Protein AF-A0AAV0YIQ0-F1 (afdb_monomer_lite)

Structure (mmCIF, N/CA/C/O backbone):
data_AF-A0AAV0YIQ0-F1
#
_entry.id   AF-A0AAV0YIQ0-F1
#
loop_
_atom_site.group_PDB
_atom_site.id
_atom_site.type_symbol
_atom_site.label_atom_id
_atom_site.label_alt_id
_atom_site.label_comp_id
_atom_site.label_asym_id
_atom_site.label_entity_id
_atom_site.label_seq_id
_atom_site.pdbx_PDB_ins_code
_atom_site.Cartn_x
_atom_site.Cartn_y
_atom_site.Cartn_z
_atom_site.occupancy
_atom_site.B_iso_or_equiv
_atom_site.auth_seq_id
_atom_site.auth_comp_id
_atom_site.auth_asym_id
_atom_site.auth_atom_id
_atom_site.pdbx_PDB_model_num
ATOM 1 N N . MET A 1 1 ? -9.617 35.904 -18.235 1.00 33.16 1 MET A N 1
ATOM 2 C CA . MET A 1 1 ? -9.593 34.489 -18.653 1.00 33.16 1 MET A CA 1
ATOM 3 C C . MET A 1 1 ? -8.812 33.747 -17.592 1.00 33.16 1 MET A C 1
ATOM 5 O O . MET A 1 1 ? -7.669 34.110 -17.371 1.00 33.16 1 MET A O 1
ATOM 9 N N . LEU A 1 2 ? -9.453 32.856 -16.838 1.00 33.19 2 LEU A N 1
ATOM 10 C CA . LEU A 1 2 ? -8.739 31.980 -15.909 1.00 33.19 2 LEU A CA 1
ATOM 11 C C . LEU A 1 2 ? -8.362 30.743 -16.719 1.00 33.19 2 LEU A C 1
ATOM 13 O O . LEU A 1 2 ? -9.255 30.113 -17.277 1.00 33.19 2 LEU A O 1
ATOM 17 N N . GLU A 1 3 ? -7.067 30.481 -16.850 1.00 36.31 3 GLU A N 1
ATOM 18 C CA . GLU A 1 3 ? -6.550 29.300 -17.538 1.00 36.31 3 GLU A CA 1
ATOM 19 C C . GLU A 1 3 ? -6.980 28.039 -16.774 1.00 36.31 3 GLU A C 1
ATOM 21 O O . GLU A 1 3 ? -6.905 27.988 -15.541 1.00 36.31 3 GLU A O 1
ATOM 26 N N . ASP A 1 4 ? -7.488 27.044 -17.502 1.00 37.50 4 ASP A N 1
ATOM 27 C CA . ASP A 1 4 ? -7.754 25.719 -16.954 1.00 37.50 4 ASP A CA 1
ATOM 28 C C . ASP A 1 4 ? -6.415 25.085 -16.546 1.00 37.50 4 ASP A C 1
ATOM 30 O O . ASP A 1 4 ? -5.484 25.006 -17.346 1.00 37.50 4 ASP A O 1
ATOM 34 N N . ILE A 1 5 ? -6.302 24.640 -15.292 1.00 41.44 5 ILE A N 1
ATOM 35 C CA . ILE A 1 5 ? -5.107 23.936 -14.812 1.00 41.44 5 ILE A CA 1
ATOM 36 C C . ILE A 1 5 ? -5.263 22.458 -15.182 1.00 41.44 5 ILE A C 1
ATOM 38 O O . ILE A 1 5 ? -6.163 21.772 -14.683 1.00 41.44 5 ILE A O 1
ATOM 42 N N . GLU A 1 6 ? -4.381 21.972 -16.053 1.00 47.97 6 GLU A N 1
ATOM 43 C CA . GLU A 1 6 ? -4.267 20.557 -16.408 1.00 47.97 6 GLU A CA 1
ATOM 44 C C . GLU A 1 6 ? -3.179 19.890 -15.556 1.00 47.97 6 GLU A C 1
ATOM 46 O O . GLU A 1 6 ? -2.047 20.366 -15.493 1.00 47.97 6 GLU A O 1
ATOM 51 N N . ILE A 1 7 ? -3.511 18.776 -14.897 1.00 55.00 7 ILE A N 1
ATOM 52 C CA . ILE A 1 7 ? -2.555 17.989 -14.104 1.00 55.00 7 ILE A CA 1
ATOM 53 C C . ILE A 1 7 ? -2.543 16.558 -14.640 1.00 55.00 7 ILE A C 1
ATOM 55 O O . ILE A 1 7 ? -3.597 15.940 -14.785 1.00 55.00 7 ILE A O 1
ATOM 59 N N . LEU A 1 8 ? -1.349 16.032 -14.935 1.00 52.88 8 LEU A N 1
ATOM 60 C CA . LEU A 1 8 ? -1.150 14.620 -15.270 1.00 52.88 8 LEU A CA 1
ATOM 61 C C . LEU A 1 8 ? -0.789 13.843 -13.998 1.00 52.88 8 LEU A C 1
ATOM 63 O O . LEU A 1 8 ? 0.255 14.092 -13.398 1.00 52.88 8 LEU A O 1
ATOM 67 N N . GLU A 1 9 ? -1.648 12.912 -13.597 1.00 69.81 9 GLU A N 1
ATOM 68 C CA . GLU A 1 9 ? -1.563 12.151 -12.349 1.00 69.81 9 GLU A CA 1
ATOM 69 C C . GLU A 1 9 ? -1.122 10.709 -12.616 1.00 69.81 9 GLU A C 1
ATOM 71 O O . GLU A 1 9 ? -1.542 10.100 -13.598 1.00 69.81 9 GLU A O 1
ATOM 76 N N . VAL A 1 10 ? -0.297 10.138 -11.734 1.00 63.12 10 VAL A N 1
ATOM 77 C CA . VAL A 1 10 ? 0.153 8.739 -11.825 1.00 63.12 10 VAL A CA 1
ATOM 78 C C . VAL A 1 10 ? -0.811 7.818 -11.071 1.00 63.12 10 VAL A C 1
ATOM 80 O O . VAL A 1 10 ? -1.064 8.000 -9.880 1.00 63.12 10 VAL A O 1
ATOM 83 N N . SER A 1 11 ? -1.311 6.790 -11.756 1.00 71.38 11 SER A N 1
ATOM 84 C CA . SER A 1 11 ? -2.075 5.690 -11.163 1.00 71.38 11 SER A CA 1
ATOM 85 C C . SER A 1 11 ? -1.117 4.595 -10.700 1.00 71.38 11 SER A C 1
ATOM 87 O O . SER A 1 11 ? -0.319 4.088 -11.489 1.00 71.38 11 SER A O 1
ATOM 89 N N . ALA A 1 12 ? -1.190 4.223 -9.422 1.00 66.44 12 ALA A N 1
ATOM 90 C CA . ALA A 1 12 ? -0.384 3.154 -8.843 1.00 66.44 12 ALA A CA 1
ATOM 91 C C . ALA A 1 12 ? -1.263 2.043 -8.267 1.00 66.44 12 ALA A C 1
ATOM 93 O O . ALA A 1 12 ? -2.308 2.298 -7.661 1.00 66.44 12 ALA A O 1
ATOM 94 N N . GLU A 1 13 ? -0.814 0.804 -8.429 1.00 60.88 13 GLU A N 1
ATOM 95 C CA . GLU A 1 13 ? -1.497 -0.357 -7.888 1.00 60.88 13 GLU A CA 1
ATOM 96 C C . GLU A 1 13 ? -1.142 -0.538 -6.415 1.00 60.88 13 GLU A C 1
ATOM 98 O O . GLU A 1 13 ? 0.009 -0.760 -6.037 1.00 60.88 13 GLU A O 1
ATOM 103 N N . ILE A 1 14 ? -2.152 -0.388 -5.558 1.00 57.41 14 ILE A N 1
ATOM 104 C CA . ILE A 1 14 ? -2.005 -0.502 -4.112 1.00 57.41 14 ILE A CA 1
ATOM 105 C C . ILE A 1 14 ? -3.122 -1.396 -3.594 1.00 57.41 14 ILE A C 1
ATOM 107 O O . ILE A 1 14 ? -4.302 -1.031 -3.623 1.00 57.41 14 ILE A O 1
ATOM 111 N N . ALA A 1 15 ? -2.738 -2.534 -3.022 1.00 47.03 15 ALA A N 1
ATOM 112 C CA . ALA A 1 15 ? -3.621 -3.391 -2.245 1.00 47.03 15 ALA A CA 1
ATOM 113 C C . ALA A 1 15 ? -3.994 -2.711 -0.913 1.00 47.03 15 ALA A C 1
ATOM 115 O O . ALA A 1 15 ? -3.529 -3.092 0.164 1.00 47.03 15 ALA A O 1
ATOM 116 N N . THR A 1 16 ? -4.832 -1.674 -0.944 1.00 41.91 16 THR A N 1
ATOM 117 C CA . THR A 1 16 ? -5.446 -1.168 0.287 1.00 41.91 16 THR A CA 1
ATOM 118 C C . THR A 1 16 ? -6.598 -2.094 0.656 1.00 41.91 16 THR A C 1
ATOM 120 O O . THR A 1 16 ? -7.750 -1.878 0.285 1.00 41.91 16 THR A O 1
ATOM 123 N N . LEU A 1 17 ? -6.301 -3.160 1.409 1.00 37.75 17 LEU A N 1
ATOM 124 C CA . LEU A 1 17 ? -7.343 -3.899 2.119 1.00 37.75 17 LEU A CA 1
ATOM 125 C C . LEU A 1 17 ? -8.060 -2.896 3.018 1.00 37.75 17 LEU A C 1
ATOM 127 O O . LEU A 1 17 ? -7.553 -2.505 4.074 1.00 37.75 17 LEU A O 1
ATOM 131 N N . LEU A 1 18 ? -9.229 -2.440 2.564 1.00 36.03 18 LEU A N 1
ATOM 132 C CA . LEU A 1 18 ? -10.137 -1.602 3.320 1.00 36.03 18 LEU A CA 1
ATOM 133 C C . LEU A 1 18 ? -10.182 -2.138 4.749 1.00 36.03 18 LEU A C 1
ATOM 135 O O . LEU A 1 18 ? -10.708 -3.215 4.999 1.00 36.03 18 LEU A O 1
ATOM 139 N N . THR A 1 19 ? -9.646 -1.351 5.682 1.00 54.97 19 THR A N 1
ATOM 140 C CA . THR A 1 19 ? -9.777 -1.510 7.137 1.00 54.97 19 THR A CA 1
ATOM 141 C C . THR A 1 19 ? -8.848 -2.483 7.877 1.00 54.97 19 THR A C 1
ATOM 143 O O . THR A 1 19 ? -8.916 -2.499 9.100 1.00 54.97 19 THR A O 1
ATOM 146 N N . GLY A 1 20 ? -7.911 -3.183 7.225 1.00 54.56 20 GLY A N 1
ATOM 147 C CA . GLY A 1 20 ? -7.002 -4.120 7.922 1.00 54.56 20 GLY A CA 1
ATOM 148 C C . GLY A 1 20 ? -6.021 -3.485 8.928 1.00 54.56 20 GLY A C 1
ATOM 149 O O . GLY A 1 20 ? -5.504 -4.177 9.798 1.00 54.56 20 GLY A O 1
ATOM 150 N N . PHE A 1 21 ? -5.784 -2.172 8.826 1.00 61.53 21 PHE A N 1
ATOM 151 C CA . PHE A 1 21 ? -4.842 -1.413 9.674 1.00 61.53 21 PHE A CA 1
ATOM 152 C C . PHE A 1 21 ? -5.513 -0.271 10.438 1.00 61.53 21 PHE A C 1
ATOM 154 O O . PHE A 1 21 ? -4.849 0.638 10.943 1.00 61.53 21 PHE A O 1
ATOM 161 N N . ALA A 1 22 ? -6.848 -0.251 10.467 1.00 64.12 22 ALA A N 1
ATOM 162 C CA . ALA A 1 22 ? -7.583 0.822 11.123 1.00 64.12 22 ALA A CA 1
ATOM 163 C C . ALA A 1 22 ? -7.324 0.844 12.640 1.00 64.12 22 ALA A C 1
ATOM 165 O O . ALA A 1 22 ? -7.333 1.925 13.221 1.00 64.12 22 ALA A O 1
ATOM 166 N N . ASP A 1 23 ? -7.033 -0.315 13.241 1.00 66.88 23 ASP A N 1
ATOM 167 C CA . ASP A 1 23 ? -6.651 -0.507 14.647 1.00 66.88 23 ASP A CA 1
ATOM 168 C C . ASP A 1 23 ? -5.145 -0.477 14.920 1.00 66.88 23 ASP A C 1
ATOM 170 O O . ASP A 1 23 ? -4.714 -0.734 16.046 1.00 66.88 23 ASP A O 1
ATOM 174 N N . TRP A 1 24 ? -4.332 -0.159 13.915 1.00 67.88 24 TRP A N 1
ATOM 175 C CA . TRP A 1 24 ? -2.903 0.050 14.102 1.00 67.88 24 TRP A CA 1
ATOM 176 C C . TRP A 1 24 ? -2.632 1.537 14.302 1.00 67.88 24 TRP A C 1
ATOM 178 O O . TRP A 1 24 ? -3.091 2.383 13.520 1.00 67.88 24 TRP A O 1
ATOM 188 N N . THR A 1 25 ? -1.857 1.881 15.327 1.00 72.44 25 THR A N 1
ATOM 189 C CA . THR A 1 25 ? -1.246 3.208 15.413 1.00 72.44 25 THR A CA 1
ATOM 190 C C . THR A 1 25 ? -0.305 3.409 14.229 1.00 72.44 25 THR A C 1
ATOM 192 O O . THR A 1 25 ? 0.138 2.455 13.585 1.00 72.44 25 THR A O 1
ATOM 195 N N . PHE A 1 26 ? 0.011 4.662 13.902 1.00 70.19 26 PHE A N 1
ATOM 196 C CA . PHE A 1 26 ? 0.949 4.924 12.810 1.00 70.19 26 PHE A CA 1
ATOM 197 C C . PHE A 1 26 ? 2.341 4.340 13.100 1.00 70.19 26 PHE A C 1
ATOM 199 O O . PHE A 1 26 ? 3.034 3.905 12.190 1.00 70.19 26 PHE A O 1
ATOM 206 N N . GLU A 1 27 ? 2.741 4.271 14.367 1.00 70.56 27 GLU A N 1
ATOM 207 C CA . GLU A 1 27 ? 3.992 3.637 14.769 1.00 70.56 27 GLU A CA 1
ATOM 208 C C . GLU A 1 27 ? 3.961 2.113 14.605 1.00 70.56 27 GLU A C 1
ATOM 210 O O . GLU A 1 27 ? 4.903 1.550 14.059 1.00 70.56 27 GLU A O 1
ATOM 215 N N . GLU A 1 28 ? 2.867 1.450 14.994 1.00 68.31 28 GLU A N 1
ATOM 216 C CA . GLU A 1 28 ? 2.676 0.014 14.746 1.00 68.31 28 GLU A CA 1
ATOM 217 C C . GLU A 1 28 ? 2.672 -0.296 13.248 1.00 68.31 28 GLU A C 1
ATOM 219 O O . GLU A 1 28 ? 3.288 -1.275 12.825 1.00 68.31 28 GLU A O 1
ATOM 224 N N . PHE A 1 29 ? 2.022 0.564 12.458 1.00 69.38 29 PHE A N 1
ATOM 225 C CA . PHE A 1 29 ? 2.025 0.495 11.003 1.00 69.38 29 PHE A CA 1
ATOM 226 C C . PHE A 1 29 ? 3.432 0.616 10.436 1.00 69.38 29 PHE A C 1
ATOM 228 O O . PHE A 1 29 ? 3.836 -0.257 9.676 1.00 69.38 29 PHE A O 1
ATOM 235 N N . ARG A 1 30 ? 4.209 1.619 10.865 1.00 67.69 30 ARG A N 1
ATOM 236 C CA . ARG A 1 30 ? 5.611 1.743 10.458 1.00 67.69 30 ARG A CA 1
ATOM 237 C C . ARG A 1 30 ? 6.418 0.512 10.863 1.00 67.69 30 ARG A C 1
ATOM 239 O O . ARG A 1 30 ? 6.983 -0.118 9.992 1.00 67.69 30 ARG A O 1
ATOM 246 N N . ARG A 1 31 ? 6.393 0.095 12.130 1.00 65.94 31 ARG A N 1
ATOM 247 C CA . ARG A 1 31 ? 7.203 -1.031 12.632 1.00 65.94 31 ARG A CA 1
ATOM 248 C C . ARG A 1 31 ? 6.977 -2.345 11.875 1.00 65.94 31 ARG A C 1
ATOM 250 O O . ARG A 1 31 ? 7.916 -3.102 11.686 1.00 65.94 31 ARG A O 1
ATOM 257 N N . HIS A 1 32 ? 5.740 -2.634 11.475 1.00 63.81 32 HIS A N 1
ATOM 258 C CA . HIS A 1 32 ? 5.391 -3.915 10.850 1.00 63.81 32 HIS A CA 1
ATOM 259 C C . HIS A 1 32 ? 5.332 -3.869 9.317 1.00 63.81 32 HIS A C 1
ATOM 261 O O . HIS A 1 32 ? 5.092 -4.904 8.698 1.00 63.81 32 HIS A O 1
ATOM 267 N N . ARG A 1 33 ? 5.464 -2.689 8.694 1.00 63.59 33 ARG A N 1
ATOM 268 C CA . ARG A 1 33 ? 5.363 -2.525 7.228 1.00 63.59 33 ARG A CA 1
ATOM 269 C C . ARG A 1 33 ? 6.522 -1.769 6.601 1.00 63.59 33 ARG A C 1
ATOM 271 O O . ARG A 1 33 ? 6.730 -1.906 5.401 1.00 63.59 33 ARG A O 1
ATOM 278 N N . HIS A 1 34 ? 7.251 -0.991 7.386 1.00 60.88 34 HIS A N 1
ATOM 279 C CA . HIS A 1 34 ? 8.350 -0.149 6.951 1.00 60.88 34 HIS A CA 1
ATOM 280 C C . HIS A 1 34 ? 9.596 -0.586 7.731 1.00 60.88 34 HIS A C 1
ATOM 282 O O . HIS A 1 34 ? 9.625 -0.511 8.959 1.00 60.88 34 HIS A O 1
ATOM 288 N N . GLY A 1 35 ? 10.595 -1.115 7.025 1.00 49.66 35 GLY A N 1
ATOM 289 C CA . GLY A 1 35 ? 11.867 -1.517 7.632 1.00 49.66 35 GLY A CA 1
ATOM 290 C C . GLY A 1 35 ? 12.616 -0.338 8.268 1.00 49.66 35 GLY A C 1
ATOM 291 O O . GLY A 1 35 ? 12.204 0.819 8.158 1.00 49.66 35 GLY A O 1
ATOM 292 N N . ALA A 1 36 ? 13.723 -0.629 8.954 1.00 45.69 36 ALA A N 1
ATOM 293 C CA . ALA A 1 36 ? 14.627 0.403 9.458 1.00 45.69 36 ALA A CA 1
ATOM 294 C C . ALA A 1 36 ? 15.344 1.116 8.296 1.00 45.69 36 ALA A C 1
ATOM 296 O O . ALA A 1 36 ? 15.762 0.471 7.337 1.00 45.69 36 ALA A O 1
ATOM 297 N N . ALA A 1 37 ? 15.511 2.437 8.399 1.00 44.25 37 ALA A N 1
ATOM 298 C CA . ALA A 1 37 ? 16.233 3.224 7.403 1.00 44.25 37 ALA A CA 1
ATOM 299 C C . ALA A 1 37 ? 17.729 2.865 7.403 1.00 44.25 37 ALA A C 1
ATOM 301 O O . ALA A 1 37 ? 18.376 2.901 8.449 1.00 44.25 37 ALA A O 1
ATOM 302 N N . GLN A 1 38 ? 18.280 2.559 6.228 1.00 42.59 38 GLN A N 1
ATOM 303 C CA . GLN A 1 38 ? 19.719 2.432 5.991 1.00 42.59 38 GLN A CA 1
ATOM 304 C C . GLN A 1 38 ? 20.090 3.113 4.666 1.00 42.59 38 GLN A C 1
ATOM 306 O O . GLN A 1 38 ? 19.298 3.115 3.721 1.00 42.59 38 GLN A O 1
ATOM 311 N N . ASN A 1 39 ? 21.290 3.700 4.613 1.00 42.41 39 ASN A N 1
ATOM 312 C CA . ASN A 1 39 ? 21.804 4.464 3.473 1.00 42.41 39 ASN A CA 1
ATOM 313 C C . ASN A 1 39 ? 22.246 3.524 2.345 1.00 42.41 39 ASN A C 1
ATOM 315 O O . ASN A 1 39 ? 23.375 3.039 2.350 1.00 42.41 39 ASN A O 1
ATOM 319 N N . CYS A 1 40 ? 21.372 3.288 1.368 1.00 41.41 40 CYS A N 1
ATOM 320 C CA . CYS A 1 40 ? 21.746 2.629 0.118 1.00 41.41 40 CYS A CA 1
ATOM 321 C C . CYS A 1 40 ? 21.915 3.675 -0.985 1.00 41.41 40 CYS A C 1
ATOM 323 O O . CYS A 1 40 ? 21.113 4.597 -1.120 1.00 41.41 40 CYS A O 1
ATOM 325 N N . PHE A 1 41 ? 23.014 3.558 -1.726 1.00 37.69 41 PHE A N 1
ATOM 326 C CA . PHE A 1 41 ? 23.473 4.563 -2.676 1.00 37.69 41 PHE A CA 1
ATOM 327 C C . PHE A 1 41 ? 22.582 4.605 -3.927 1.00 37.69 41 PHE A C 1
ATOM 329 O O . PHE A 1 41 ? 22.213 3.583 -4.498 1.00 37.69 41 PHE A O 1
ATOM 336 N N . THR A 1 42 ? 22.262 5.820 -4.353 1.00 44.31 42 THR A N 1
ATOM 337 C CA . THR A 1 42 ? 21.504 6.177 -5.556 1.00 44.31 42 THR A CA 1
ATOM 338 C C . THR A 1 42 ? 22.205 5.778 -6.852 1.00 44.31 42 THR A C 1
ATOM 340 O O . THR A 1 42 ? 23.402 6.029 -7.007 1.00 44.31 42 THR A O 1
ATOM 343 N N . THR A 1 43 ? 21.448 5.340 -7.862 1.00 47.84 43 THR A N 1
ATOM 344 C CA . THR A 1 43 ? 21.869 5.511 -9.259 1.00 47.84 43 THR A CA 1
ATOM 345 C C . THR A 1 43 ? 21.663 6.984 -9.627 1.00 47.84 43 THR A C 1
ATOM 347 O O . THR A 1 43 ? 20.569 7.394 -9.990 1.00 47.84 43 THR A O 1
ATOM 350 N N . LEU A 1 44 ? 22.702 7.812 -9.489 1.00 50.50 44 LEU A N 1
ATOM 351 C CA . LEU A 1 44 ? 22.633 9.264 -9.753 1.00 50.50 44 LEU A CA 1
ATOM 352 C C . LEU A 1 44 ? 22.423 9.617 -11.241 1.00 50.50 44 LEU A C 1
ATOM 354 O O . LEU A 1 44 ? 22.280 10.788 -11.582 1.00 50.50 44 LEU A O 1
ATOM 358 N N . LYS A 1 45 ? 22.431 8.620 -12.134 1.00 51.72 45 LYS A N 1
ATOM 359 C CA . LYS A 1 45 ? 22.310 8.793 -13.582 1.00 51.72 45 LYS A CA 1
ATOM 360 C C . LYS A 1 45 ? 21.419 7.702 -14.179 1.00 51.72 45 LYS A C 1
ATOM 362 O O . LYS A 1 45 ? 21.847 6.555 -14.298 1.00 51.72 45 LYS A O 1
ATOM 367 N N . GLY A 1 46 ? 20.191 8.066 -14.544 1.00 57.00 46 GLY A N 1
ATOM 368 C CA . GLY A 1 46 ? 19.298 7.225 -15.342 1.00 57.00 46 GLY A CA 1
ATOM 369 C C . GLY A 1 46 ? 19.746 7.149 -16.806 1.00 57.00 46 GLY A C 1
ATOM 370 O O . GLY A 1 46 ? 20.511 7.989 -17.281 1.00 57.00 46 GLY A O 1
ATOM 371 N N . ASN A 1 47 ? 19.289 6.125 -17.525 1.00 64.81 47 ASN A N 1
ATOM 372 C CA . ASN A 1 47 ? 19.541 5.939 -18.960 1.00 64.81 47 ASN A CA 1
ATOM 373 C C . ASN A 1 47 ? 18.259 6.000 -19.812 1.00 64.81 47 ASN A C 1
ATOM 375 O O . ASN A 1 47 ? 18.325 5.752 -21.018 1.00 64.81 47 ASN A O 1
ATOM 379 N N . HIS A 1 48 ? 17.112 6.313 -19.198 1.00 68.69 48 HIS A N 1
ATOM 380 C CA . HIS A 1 48 ? 15.849 6.508 -19.905 1.00 68.69 48 HIS A CA 1
ATOM 381 C C . HIS A 1 48 ? 15.952 7.735 -20.812 1.00 68.69 48 HIS A C 1
ATOM 383 O O . HIS A 1 48 ? 16.451 8.779 -20.401 1.00 68.69 48 HIS A O 1
ATOM 389 N N . LYS A 1 49 ? 15.506 7.601 -22.061 1.00 68.31 49 LYS A N 1
ATOM 390 C CA . LYS A 1 49 ? 15.496 8.694 -23.034 1.00 68.31 49 LYS A CA 1
ATOM 391 C C . LYS A 1 49 ? 14.049 9.073 -23.304 1.00 68.31 49 LYS A C 1
ATOM 393 O O . LYS A 1 49 ? 13.269 8.229 -23.745 1.00 68.31 49 LYS A O 1
ATOM 398 N N . ILE A 1 50 ? 13.708 10.330 -23.043 1.00 69.31 50 ILE A N 1
ATOM 399 C CA . ILE A 1 50 ? 12.441 10.910 -23.487 1.00 69.31 50 ILE A CA 1
ATOM 400 C C . ILE A 1 50 ? 12.472 10.943 -25.020 1.00 69.31 50 ILE A C 1
ATOM 402 O O . ILE A 1 50 ? 13.428 11.448 -25.610 1.00 69.31 50 ILE A O 1
ATOM 406 N N . ILE A 1 51 ? 11.455 10.371 -25.658 1.00 72.69 51 ILE A N 1
ATOM 407 C CA . ILE A 1 51 ? 11.160 10.621 -27.068 1.00 72.69 51 ILE A CA 1
ATOM 408 C C . ILE A 1 51 ? 10.235 11.835 -27.137 1.00 72.69 51 ILE A C 1
ATOM 410 O O . ILE A 1 51 ? 9.367 12.004 -26.282 1.00 72.69 51 ILE A O 1
ATOM 414 N N . ASP A 1 52 ? 10.437 12.694 -28.133 1.00 60.53 52 ASP A N 1
ATOM 415 C CA . ASP A 1 52 ? 9.618 13.891 -28.338 1.00 60.53 52 ASP A CA 1
ATOM 416 C C . ASP A 1 52 ? 8.249 13.480 -28.909 1.00 60.53 52 ASP A C 1
ATOM 418 O O . ASP A 1 52 ? 8.001 13.495 -30.114 1.00 60.53 52 ASP A O 1
ATOM 422 N N . ALA A 1 53 ? 7.402 12.950 -28.029 1.00 69.50 53 ALA A N 1
ATOM 423 C CA . ALA A 1 53 ? 6.079 12.440 -28.334 1.00 69.50 53 ALA A CA 1
ATOM 424 C C . ALA A 1 53 ? 5.084 12.964 -27.298 1.00 69.50 53 ALA A C 1
ATOM 426 O O . ALA A 1 53 ? 5.318 12.892 -26.089 1.00 69.50 53 ALA A O 1
ATOM 427 N N . ASN A 1 54 ? 3.940 13.458 -27.777 1.00 78.44 54 ASN A N 1
ATOM 428 C CA . ASN A 1 54 ? 2.870 13.923 -26.903 1.00 78.44 54 ASN A CA 1
ATOM 429 C C . ASN A 1 54 ? 2.376 12.777 -26.013 1.00 78.44 54 ASN A C 1
ATOM 431 O O . ASN A 1 54 ? 1.912 11.751 -26.513 1.00 78.44 54 ASN A O 1
ATOM 435 N N . LEU A 1 55 ? 2.450 12.973 -24.693 1.00 75.69 55 LEU A N 1
ATOM 436 C CA . LEU A 1 55 ? 1.903 12.028 -23.721 1.00 75.69 55 LEU A CA 1
ATOM 437 C C . LEU A 1 55 ? 0.391 11.851 -23.954 1.00 75.69 55 LEU A C 1
ATOM 439 O O . LEU A 1 55 ? -0.310 12.857 -24.116 1.00 75.69 55 LEU A O 1
ATOM 443 N N . PRO A 1 56 ? -0.122 10.607 -23.947 1.00 80.94 56 PRO A N 1
ATOM 444 C CA . PRO A 1 56 ? -1.553 10.354 -24.061 1.00 80.94 56 PRO A CA 1
ATOM 445 C C . PRO A 1 56 ? -2.316 10.911 -22.848 1.00 80.94 56 PRO A C 1
ATOM 447 O O . PRO A 1 56 ? -1.785 10.954 -21.737 1.00 80.94 56 PRO A O 1
ATOM 450 N N . ASP A 1 57 ? -3.584 11.289 -23.054 1.00 79.19 57 ASP A N 1
ATOM 451 C CA . ASP A 1 57 ? -4.465 11.792 -21.984 1.00 79.19 57 ASP A CA 1
ATOM 452 C C . ASP A 1 57 ? -4.739 10.737 -20.900 1.00 79.19 57 ASP A C 1
ATOM 454 O O . ASP A 1 57 ? -4.898 11.067 -19.726 1.00 79.19 57 ASP A O 1
ATOM 458 N N . GLU A 1 58 ? -4.772 9.458 -21.277 1.00 81.81 58 GLU A N 1
ATOM 459 C CA . GLU A 1 58 ? -4.920 8.336 -20.356 1.00 81.81 58 GLU A CA 1
ATOM 460 C C . GLU A 1 58 ? -4.041 7.167 -20.812 1.00 81.81 58 GLU A C 1
ATOM 462 O O . GLU A 1 58 ? -4.025 6.794 -21.987 1.00 81.81 58 GLU A O 1
ATOM 467 N N . LYS A 1 59 ? -3.341 6.551 -19.861 1.00 84.62 59 LYS A N 1
ATOM 468 C CA . LYS A 1 59 ? -2.674 5.260 -20.025 1.00 84.62 59 LYS A CA 1
ATOM 469 C C . LYS A 1 59 ? -3.073 4.360 -18.866 1.00 84.62 59 LYS A C 1
ATOM 471 O O . LYS A 1 59 ? -2.943 4.759 -17.714 1.00 84.62 59 LYS A O 1
ATOM 476 N N . GLU A 1 60 ? -3.517 3.142 -19.161 1.00 85.38 60 GLU A N 1
ATOM 477 C CA . GLU A 1 60 ? -3.933 2.163 -18.154 1.00 85.38 60 GLU A CA 1
ATOM 478 C C . GLU A 1 60 ? -3.521 0.753 -18.591 1.00 85.38 60 GLU A C 1
ATOM 480 O O . GLU A 1 60 ? -4.188 0.120 -19.411 1.00 85.38 60 GLU A O 1
ATOM 485 N N . TRP A 1 61 ? -2.417 0.248 -18.037 1.00 85.12 61 TRP A N 1
ATOM 486 C CA . TRP A 1 61 ? -1.839 -1.035 -18.446 1.00 85.12 61 TRP A CA 1
ATOM 487 C C . TRP A 1 61 ? -2.703 -2.249 -18.068 1.00 85.12 61 TRP A C 1
ATOM 489 O O . TRP A 1 61 ? -2.578 -3.300 -18.699 1.00 85.12 61 TRP A O 1
ATOM 499 N N . ARG A 1 62 ? -3.639 -2.124 -17.112 1.00 86.06 62 ARG A N 1
ATOM 500 C CA . ARG A 1 62 ? -4.596 -3.206 -16.806 1.00 86.06 62 ARG A CA 1
ATOM 501 C C . ARG A 1 62 ? -5.544 -3.481 -17.969 1.00 86.06 62 ARG A C 1
ATOM 503 O O . ARG A 1 62 ? -5.871 -4.636 -18.220 1.00 86.06 62 ARG A O 1
ATOM 510 N N . LYS A 1 63 ? -5.952 -2.441 -18.711 1.00 87.88 63 LYS A N 1
ATOM 511 C CA . LYS A 1 63 ? -6.806 -2.591 -19.907 1.00 87.88 63 LYS A CA 1
ATOM 512 C C . LYS A 1 63 ? -6.097 -3.369 -21.020 1.00 87.88 63 LYS A C 1
ATOM 514 O O . LYS A 1 63 ? -6.760 -3.960 -21.862 1.00 87.88 63 LYS A O 1
ATOM 519 N N . GLU A 1 64 ? -4.767 -3.399 -20.996 1.00 87.94 64 GLU A N 1
ATOM 520 C CA . GLU A 1 64 ? -3.937 -4.136 -21.952 1.00 87.94 64 GLU A CA 1
ATOM 521 C C . GLU A 1 64 ? -3.608 -5.565 -21.490 1.00 87.94 64 GLU A C 1
ATOM 523 O O . GLU A 1 64 ? -2.948 -6.307 -22.215 1.00 87.94 64 GLU A O 1
ATOM 528 N N . GLY A 1 65 ? -4.066 -5.969 -20.299 1.00 87.88 65 GLY A N 1
ATOM 529 C CA . GLY A 1 65 ? -3.938 -7.338 -19.797 1.00 87.88 65 GLY A CA 1
ATOM 530 C C . GLY A 1 65 ? -2.523 -7.754 -19.384 1.00 87.88 65 GLY A C 1
ATOM 531 O O . GLY A 1 65 ? -2.289 -8.946 -19.187 1.00 87.88 65 GLY A O 1
ATOM 532 N N . ILE A 1 66 ? -1.592 -6.799 -19.255 1.00 89.50 66 ILE A N 1
ATOM 533 C CA . ILE A 1 66 ? -0.188 -7.073 -18.903 1.00 89.50 66 ILE A CA 1
ATOM 534 C C . ILE A 1 66 ? 0.121 -6.912 -17.409 1.00 89.50 66 ILE A C 1
ATOM 536 O O . ILE A 1 66 ? 1.228 -7.216 -16.988 1.00 89.50 66 ILE A O 1
ATOM 540 N N . VAL A 1 67 ? -0.826 -6.422 -16.609 1.00 88.44 67 VAL A N 1
ATOM 541 C CA . VAL A 1 67 ? -0.661 -6.245 -15.158 1.00 88.44 67 VAL A CA 1
ATOM 542 C C . VAL A 1 67 ? -1.242 -7.465 -14.442 1.00 88.44 67 VAL A C 1
ATOM 544 O O . VAL A 1 67 ? -2.357 -7.888 -14.755 1.00 88.44 67 VAL A O 1
ATOM 547 N N . SER A 1 68 ? -0.478 -8.051 -13.518 1.00 85.50 68 SER A N 1
ATOM 548 C CA . SER A 1 68 ? -0.888 -9.216 -12.729 1.00 85.50 68 SER A CA 1
ATOM 549 C C . SER A 1 68 ? -1.932 -8.860 -11.661 1.00 85.50 68 SER A C 1
ATOM 551 O O . SER A 1 68 ? -2.246 -7.695 -11.429 1.00 85.50 68 SER A O 1
ATOM 553 N N . GLU A 1 69 ? -2.528 -9.870 -11.023 1.00 86.12 69 GLU A N 1
ATOM 554 C CA . GLU A 1 69 ? -3.501 -9.634 -9.953 1.00 86.12 69 GLU A CA 1
ATOM 555 C C . GLU A 1 69 ? -2.866 -8.979 -8.717 1.00 86.12 69 GLU A C 1
ATOM 557 O O . GLU A 1 69 ? -1.710 -9.221 -8.367 1.00 86.12 69 GLU A O 1
ATOM 562 N N . VAL A 1 70 ? -3.676 -8.209 -7.986 1.00 83.19 70 VAL A N 1
ATOM 563 C CA . VAL A 1 70 ? -3.271 -7.574 -6.729 1.00 83.19 70 VAL A CA 1
ATOM 564 C C . VAL A 1 70 ? -2.901 -8.629 -5.680 1.00 83.19 70 VAL A C 1
ATOM 566 O O . VAL A 1 70 ? -3.760 -9.355 -5.178 1.00 83.19 70 VAL A O 1
ATOM 569 N N . LYS A 1 71 ? -1.630 -8.652 -5.268 1.00 81.81 71 LYS A N 1
ATOM 570 C CA . LYS A 1 71 ? -1.121 -9.543 -4.211 1.00 81.81 71 LYS A CA 1
ATOM 571 C C . LYS A 1 71 ? -1.076 -8.862 -2.828 1.00 81.81 71 LYS A C 1
ATOM 573 O O . LYS A 1 71 ? -1.300 -7.658 -2.688 1.00 81.81 71 LYS A O 1
ATOM 578 N N . TYR A 1 72 ? -0.772 -9.632 -1.773 1.00 76.62 72 TYR A N 1
ATOM 579 C CA . TYR A 1 72 ? -0.721 -9.143 -0.386 1.00 76.62 72 TYR A CA 1
ATOM 580 C C . TYR A 1 72 ? 0.601 -9.470 0.328 1.00 76.62 72 TYR A C 1
ATOM 582 O O . TYR A 1 72 ? 0.877 -10.621 0.649 1.00 76.62 72 TYR A O 1
ATOM 590 N N . GLN A 1 73 ? 1.369 -8.433 0.687 1.00 63.38 73 GLN A N 1
ATOM 591 C CA . GLN A 1 73 ? 2.697 -8.557 1.321 1.00 63.38 73 GLN A CA 1
ATOM 592 C C . GLN A 1 73 ? 2.713 -9.074 2.776 1.00 63.38 73 GLN A C 1
ATOM 594 O O . GLN A 1 73 ? 3.778 -9.213 3.375 1.00 63.38 73 GLN A O 1
ATOM 599 N N . GLY A 1 74 ? 1.556 -9.306 3.404 1.00 73.25 74 GLY A N 1
ATOM 600 C CA . GLY A 1 74 ? 1.516 -9.773 4.795 1.00 73.25 74 GLY A CA 1
ATOM 601 C C . GLY A 1 74 ? 2.165 -8.800 5.792 1.00 73.25 74 GLY A C 1
ATOM 602 O O . GLY A 1 74 ? 2.146 -7.589 5.600 1.00 73.25 74 GLY A O 1
ATOM 603 N N . ARG A 1 75 ? 2.715 -9.309 6.901 1.00 65.88 75 ARG A N 1
ATOM 604 C CA . ARG A 1 75 ? 3.361 -8.505 7.970 1.00 65.88 75 ARG A CA 1
ATOM 605 C C . ARG A 1 75 ? 4.867 -8.294 7.725 1.00 65.88 75 ARG A C 1
ATOM 607 O O . ARG A 1 75 ? 5.629 -8.184 8.677 1.00 65.88 75 ARG A O 1
ATOM 614 N N . CYS A 1 76 ? 5.272 -8.284 6.460 1.00 68.38 76 CYS A N 1
ATOM 615 C CA . CYS A 1 76 ? 6.651 -8.178 6.002 1.00 68.38 76 CYS A CA 1
ATOM 616 C C . CYS A 1 76 ? 6.802 -6.875 5.202 1.00 68.38 76 CYS A C 1
ATOM 618 O O . CYS A 1 76 ? 5.940 -6.547 4.383 1.00 68.38 76 CYS A O 1
ATOM 620 N N . GLY A 1 77 ? 7.872 -6.109 5.426 1.00 70.31 77 GLY A N 1
ATOM 621 C CA . GLY A 1 77 ? 8.213 -4.918 4.638 1.00 70.31 77 GLY A CA 1
ATOM 622 C C . GLY A 1 77 ? 8.843 -5.277 3.290 1.00 70.31 77 GLY A C 1
ATOM 623 O O . GLY A 1 77 ? 9.886 -4.750 2.931 1.00 70.31 77 GLY A O 1
ATOM 624 N N . SER A 1 78 ? 8.229 -6.193 2.546 1.00 77.88 78 SER A N 1
ATOM 625 C CA . SER A 1 78 ? 8.707 -6.678 1.249 1.00 77.88 78 SER A CA 1
ATOM 626 C C . SER A 1 78 ? 8.026 -5.989 0.068 1.00 77.88 78 SER A C 1
ATOM 628 O O . SER A 1 78 ? 8.069 -6.496 -1.039 1.00 77.88 78 SER A O 1
ATOM 630 N N . CYS A 1 79 ? 7.389 -4.824 0.234 1.00 77.31 79 CYS A N 1
ATOM 631 C CA . CYS A 1 79 ? 6.700 -4.153 -0.884 1.00 77.31 79 CYS A CA 1
ATOM 632 C C . CYS A 1 79 ? 7.605 -3.907 -2.109 1.00 77.31 79 CYS A C 1
ATOM 634 O O . CYS A 1 79 ? 7.124 -3.912 -3.240 1.00 77.31 79 CYS A O 1
ATOM 636 N N . TRP A 1 80 ? 8.918 -3.780 -1.893 1.00 76.75 80 TRP A N 1
ATOM 637 C CA . TRP A 1 80 ? 9.916 -3.715 -2.957 1.00 76.75 80 TRP A CA 1
ATOM 638 C C . TRP A 1 80 ? 9.924 -4.973 -3.845 1.00 76.75 80 TRP A C 1
ATOM 640 O O . TRP A 1 80 ? 10.033 -4.842 -5.064 1.00 76.75 80 TRP A O 1
ATOM 650 N N . THR A 1 81 ? 9.732 -6.175 -3.284 1.00 79.94 81 THR A N 1
ATOM 651 C CA . THR A 1 81 ? 9.684 -7.425 -4.059 1.00 79.94 81 THR A CA 1
ATOM 652 C C . THR A 1 81 ? 8.451 -7.478 -4.944 1.00 79.94 81 THR A C 1
ATOM 654 O O . THR A 1 81 ? 8.582 -7.823 -6.107 1.00 79.94 81 THR A O 1
ATOM 657 N N . PHE A 1 82 ? 7.288 -7.059 -4.433 1.00 84.75 82 PHE A N 1
ATOM 658 C CA . PHE A 1 82 ? 6.036 -6.982 -5.198 1.00 84.75 82 PHE A CA 1
ATOM 659 C C . PHE A 1 82 ? 6.116 -5.970 -6.344 1.00 84.75 82 PHE A C 1
ATOM 661 O O . PHE A 1 82 ? 5.628 -6.226 -7.440 1.00 84.75 82 PHE A O 1
ATOM 668 N N . SER A 1 83 ? 6.752 -4.819 -6.110 1.00 79.00 83 SER A N 1
ATOM 669 C CA . SER A 1 83 ? 6.988 -3.845 -7.179 1.00 79.00 83 SER A CA 1
ATOM 670 C C . SER A 1 83 ? 7.954 -4.399 -8.237 1.00 79.00 83 SER A C 1
ATOM 672 O O . SER A 1 83 ? 7.733 -4.213 -9.431 1.00 79.00 83 SER A O 1
ATOM 674 N N . THR A 1 84 ? 8.986 -5.135 -7.807 1.00 80.12 84 THR A N 1
ATOM 675 C CA . THR A 1 84 ? 9.985 -5.753 -8.696 1.00 80.12 84 THR A CA 1
ATOM 676 C C . THR A 1 84 ? 9.368 -6.851 -9.562 1.00 80.12 84 THR A C 1
ATOM 678 O O . THR A 1 84 ? 9.533 -6.842 -10.783 1.00 80.12 84 THR A O 1
ATOM 681 N N . THR A 1 85 ? 8.638 -7.787 -8.949 1.00 86.50 85 THR A N 1
ATOM 682 C CA . THR A 1 85 ? 7.958 -8.873 -9.662 1.00 86.50 85 THR A CA 1
ATOM 683 C C . THR A 1 85 ? 6.884 -8.320 -10.584 1.00 86.50 85 THR A C 1
ATOM 685 O O . THR A 1 85 ? 6.900 -8.678 -11.752 1.00 86.50 85 THR A O 1
ATOM 688 N N . GLY A 1 86 ? 6.040 -7.383 -10.140 1.00 86.06 86 GLY A N 1
ATOM 689 C CA . GLY A 1 86 ? 4.984 -6.810 -10.981 1.00 86.06 86 GLY A CA 1
ATOM 690 C C . GLY A 1 86 ? 5.517 -6.091 -12.228 1.00 86.06 86 GLY A C 1
ATOM 691 O O . GLY A 1 86 ? 4.970 -6.249 -13.323 1.00 86.06 86 GLY A O 1
ATOM 692 N N . ALA A 1 87 ? 6.634 -5.361 -12.109 1.00 77.25 87 ALA A N 1
ATOM 693 C CA . ALA A 1 87 ? 7.298 -4.741 -13.258 1.00 77.25 87 ALA A CA 1
ATOM 694 C C . ALA A 1 87 ? 7.850 -5.788 -14.247 1.00 77.25 87 ALA A C 1
ATOM 696 O O . ALA A 1 87 ? 7.698 -5.638 -15.463 1.00 77.25 87 ALA A O 1
ATOM 697 N N . LEU A 1 88 ? 8.473 -6.858 -13.739 1.00 83.31 88 LEU A N 1
ATOM 698 C CA . LEU A 1 88 ? 9.049 -7.917 -14.571 1.00 83.31 88 LEU A CA 1
ATOM 699 C C . LEU A 1 88 ? 7.978 -8.820 -15.203 1.00 83.31 88 LEU A C 1
ATOM 701 O O . LEU A 1 88 ? 8.094 -9.161 -16.377 1.00 83.31 88 LEU A O 1
ATOM 705 N N . GLU A 1 89 ? 6.920 -9.152 -14.465 1.00 88.75 89 GLU A N 1
ATOM 706 C CA . GLU A 1 89 ? 5.723 -9.840 -14.962 1.00 88.75 89 GLU A CA 1
ATOM 707 C C . GLU A 1 89 ? 5.102 -9.043 -16.115 1.00 88.75 89 GLU A C 1
ATOM 709 O O . GLU A 1 89 ? 4.846 -9.609 -17.178 1.00 88.75 89 GLU A O 1
ATOM 714 N N . SER A 1 90 ? 4.970 -7.720 -15.958 1.00 85.81 90 SER A N 1
ATOM 715 C CA . SER A 1 90 ? 4.438 -6.840 -17.006 1.00 85.81 90 SER A CA 1
ATOM 716 C C . SER A 1 90 ? 5.328 -6.798 -18.248 1.00 85.81 90 SER A C 1
ATOM 718 O O . SER A 1 90 ? 4.833 -6.875 -19.373 1.00 85.81 90 SER A O 1
ATOM 720 N N . ALA A 1 91 ? 6.650 -6.717 -18.069 1.00 80.56 91 ALA A N 1
ATOM 721 C CA . ALA A 1 91 ? 7.599 -6.761 -19.181 1.00 80.56 91 ALA A CA 1
ATOM 722 C C . ALA A 1 91 ? 7.566 -8.116 -19.911 1.00 80.56 91 ALA A C 1
ATOM 724 O O . ALA A 1 91 ? 7.621 -8.161 -21.141 1.00 80.56 91 ALA A O 1
ATOM 725 N N . TYR A 1 92 ? 7.437 -9.216 -19.166 1.00 88.00 92 TYR A N 1
ATOM 726 C CA . TYR A 1 92 ? 7.321 -10.559 -19.726 1.00 88.00 92 TYR A CA 1
ATOM 727 C C . TYR A 1 92 ? 6.009 -10.726 -20.507 1.00 88.00 92 TYR A C 1
ATOM 729 O O . TYR A 1 92 ? 6.028 -11.195 -21.645 1.00 88.00 92 TYR A O 1
ATOM 737 N N . ALA A 1 93 ? 4.883 -10.271 -19.953 1.00 91.19 93 ALA A N 1
ATOM 738 C CA . ALA A 1 93 ? 3.590 -10.273 -20.631 1.00 91.19 93 ALA A CA 1
ATOM 739 C C . ALA A 1 93 ? 3.608 -9.422 -21.909 1.00 91.19 93 ALA A C 1
ATOM 741 O O . ALA A 1 93 ? 3.084 -9.841 -22.942 1.00 91.19 93 ALA A O 1
ATOM 742 N N . GLN A 1 94 ? 4.267 -8.261 -21.879 1.00 87.94 94 GLN A N 1
ATOM 743 C CA . GLN A 1 94 ? 4.421 -7.395 -23.047 1.00 87.94 94 GLN A CA 1
ATOM 744 C C . GLN A 1 94 ? 5.252 -8.061 -24.158 1.00 87.94 94 GLN A C 1
ATOM 746 O O . GLN A 1 94 ? 4.854 -8.012 -25.322 1.00 87.94 94 GLN A O 1
ATOM 751 N N . ALA A 1 95 ? 6.374 -8.702 -23.810 1.00 87.56 95 ALA A N 1
ATOM 752 C CA . ALA A 1 95 ? 7.291 -9.316 -24.775 1.00 87.56 95 ALA A CA 1
ATOM 753 C C . ALA A 1 95 ? 6.786 -10.657 -25.331 1.00 87.56 95 ALA A C 1
ATOM 755 O O . ALA A 1 95 ? 6.901 -10.918 -26.526 1.00 87.56 95 ALA A O 1
ATOM 756 N N . PHE A 1 96 ? 6.222 -11.504 -24.470 1.00 91.94 96 PHE A N 1
ATOM 757 C CA . PHE A 1 96 ? 5.892 -12.894 -24.799 1.00 91.94 96 PHE A CA 1
ATOM 758 C C . PHE A 1 96 ? 4.391 -13.167 -24.879 1.00 91.94 96 PHE A C 1
ATOM 760 O O . PHE A 1 96 ? 3.998 -14.297 -25.160 1.00 91.94 96 PHE A O 1
ATOM 767 N N . ARG A 1 97 ? 3.544 -12.159 -24.620 1.00 91.62 97 ARG A N 1
ATOM 768 C CA . ARG A 1 97 ? 2.073 -12.285 -24.605 1.00 91.62 97 ARG A CA 1
ATOM 769 C C . ARG A 1 97 ? 1.577 -13.389 -23.670 1.00 91.62 97 ARG A C 1
ATOM 771 O O . ARG A 1 97 ? 0.562 -14.030 -23.926 1.00 91.62 97 ARG A O 1
ATOM 778 N N . LYS A 1 98 ? 2.308 -13.610 -22.577 1.00 91.69 98 LYS A N 1
ATOM 779 C CA . LYS A 1 98 ? 2.023 -14.645 -21.588 1.00 91.69 98 LYS A CA 1
ATOM 780 C C . LYS A 1 98 ? 2.133 -14.069 -20.188 1.00 91.69 98 LYS A C 1
ATOM 782 O O . LYS A 1 98 ? 3.168 -13.519 -19.830 1.00 91.69 98 LYS A O 1
ATOM 787 N N . ASN A 1 99 ? 1.097 -14.280 -19.387 1.00 90.62 99 ASN A N 1
ATOM 788 C CA . ASN A 1 99 ? 1.117 -13.896 -17.984 1.00 90.62 99 ASN A CA 1
ATOM 789 C C . ASN A 1 99 ? 1.806 -14.982 -17.160 1.00 90.62 99 ASN A C 1
ATOM 791 O O . ASN A 1 99 ? 1.547 -16.178 -17.320 1.00 90.62 99 ASN A O 1
ATOM 795 N N . ILE A 1 100 ? 2.704 -14.544 -16.289 1.00 91.25 100 ILE A N 1
ATOM 796 C CA . ILE A 1 100 ? 3.399 -15.379 -15.315 1.00 91.25 100 ILE A CA 1
ATOM 797 C C . ILE A 1 100 ? 3.223 -14.751 -13.936 1.00 91.25 100 ILE A C 1
ATOM 799 O O . ILE A 1 100 ? 3.025 -13.544 -13.829 1.00 91.25 100 ILE A O 1
ATOM 803 N N . SER A 1 101 ? 3.306 -15.572 -12.893 1.00 91.94 101 SER A N 1
ATOM 804 C CA . SER A 1 101 ? 3.440 -15.094 -11.520 1.00 91.94 101 SER A CA 1
ATOM 805 C C . SER A 1 101 ? 4.838 -15.443 -11.037 1.00 91.94 101 SER A C 1
ATOM 807 O O . SER A 1 101 ? 5.197 -16.618 -10.965 1.00 91.94 101 SER A O 1
ATOM 809 N N . LEU A 1 102 ? 5.626 -14.425 -10.720 1.00 90.69 102 LEU A N 1
ATOM 810 C CA . LEU A 1 102 ? 6.954 -14.558 -10.143 1.00 90.69 102 LEU A CA 1
ATOM 811 C C . LEU A 1 102 ? 6.865 -14.655 -8.616 1.00 90.69 102 LEU A C 1
ATOM 813 O O . LEU A 1 102 ? 5.881 -14.237 -8.005 1.00 90.69 102 LEU A O 1
ATOM 817 N N . SER A 1 103 ? 7.898 -15.241 -8.007 1.00 92.12 103 SER A N 1
ATOM 818 C CA . SER A 1 103 ? 7.970 -15.460 -6.562 1.00 92.12 103 SER A CA 1
ATOM 819 C C . SER A 1 103 ? 8.613 -14.267 -5.864 1.00 92.12 103 SER A C 1
ATOM 821 O O . SER A 1 103 ? 9.830 -14.087 -5.914 1.00 92.12 103 SER A O 1
ATOM 823 N N . GLU A 1 104 ? 7.814 -13.475 -5.147 1.00 89.81 104 GLU A N 1
ATOM 824 C CA . GLU A 1 104 ? 8.346 -12.449 -4.245 1.00 89.81 104 GLU A CA 1
ATOM 825 C C . GLU A 1 104 ? 9.247 -13.055 -3.165 1.00 89.81 104 GLU A C 1
ATOM 827 O O . GLU A 1 104 ? 10.242 -12.446 -2.777 1.00 89.81 104 GLU A O 1
ATOM 832 N N . GLN A 1 105 ? 8.924 -14.269 -2.713 1.00 85.44 105 GLN A N 1
ATOM 833 C CA . GLN A 1 105 ? 9.660 -14.967 -1.663 1.00 85.44 105 GLN A CA 1
ATOM 834 C C . GLN A 1 105 ? 11.099 -15.285 -2.091 1.00 85.44 105 GLN A C 1
ATOM 836 O O . GLN A 1 105 ? 12.020 -15.143 -1.297 1.00 85.44 105 GLN A O 1
ATOM 841 N N . GLN A 1 106 ? 11.323 -15.598 -3.371 1.00 87.31 106 GLN A N 1
ATOM 842 C CA . GLN A 1 106 ? 12.675 -15.790 -3.897 1.00 87.31 106 GLN A CA 1
ATOM 843 C C . GLN A 1 106 ? 13.522 -14.514 -3.771 1.00 87.31 106 GLN A C 1
ATOM 845 O O . GLN A 1 106 ? 14.704 -14.586 -3.445 1.00 87.31 106 GLN A O 1
ATOM 850 N N . LEU A 1 107 ? 12.936 -13.334 -3.996 1.00 82.25 107 LEU A N 1
ATOM 851 C CA . LEU A 1 107 ? 13.646 -12.068 -3.789 1.00 82.25 107 LEU A CA 1
ATOM 852 C C . LEU A 1 107 ? 13.895 -11.802 -2.302 1.00 82.25 107 LEU A C 1
ATOM 854 O O . LEU A 1 107 ? 14.973 -11.325 -1.949 1.00 82.25 107 LEU A O 1
ATOM 858 N N . VAL A 1 108 ? 12.932 -12.139 -1.437 1.00 78.88 108 VAL A N 1
ATOM 859 C CA . VAL A 1 108 ? 13.101 -12.032 0.019 1.00 78.88 108 VAL A CA 1
ATOM 860 C C . VAL A 1 108 ? 14.281 -12.877 0.503 1.00 78.88 108 VAL A C 1
ATOM 862 O O . VAL A 1 108 ? 15.091 -12.380 1.284 1.00 78.88 108 VAL A O 1
ATOM 865 N N . ASP A 1 109 ? 14.395 -14.109 0.011 1.00 82.31 109 ASP A N 1
ATOM 866 C CA . ASP A 1 109 ? 15.341 -15.100 0.528 1.00 82.31 109 ASP A CA 1
ATOM 867 C C . ASP A 1 109 ? 16.723 -15.022 -0.135 1.00 82.31 109 ASP A C 1
ATOM 869 O O . ASP A 1 109 ? 17.732 -15.325 0.501 1.00 82.31 109 ASP A O 1
ATOM 873 N N . CYS A 1 110 ? 16.800 -14.621 -1.410 1.00 84.94 110 CYS A N 1
ATOM 874 C CA . CYS A 1 110 ? 18.017 -14.794 -2.212 1.00 84.94 110 CYS A CA 1
ATOM 875 C C . CYS A 1 110 ? 18.701 -13.486 -2.630 1.00 84.94 110 CYS A C 1
ATOM 877 O O . CYS A 1 110 ? 19.864 -13.509 -3.032 1.00 84.94 110 CYS A O 1
ATOM 879 N N . ALA A 1 111 ? 18.030 -12.334 -2.550 1.00 81.94 111 ALA A N 1
ATOM 880 C CA . ALA A 1 111 ? 18.578 -11.084 -3.089 1.00 81.94 111 ALA A CA 1
ATOM 881 C C . ALA A 1 111 ? 19.554 -10.357 -2.138 1.00 81.94 111 ALA A C 1
ATOM 883 O O . ALA A 1 111 ? 19.948 -9.220 -2.414 1.00 81.94 111 ALA A O 1
ATOM 884 N N . GLY A 1 112 ? 19.965 -11.009 -1.042 1.00 72.81 112 GLY A N 1
ATOM 885 C CA . GLY A 1 112 ? 20.870 -10.463 -0.023 1.00 72.81 112 GLY A CA 1
ATOM 886 C C . GLY A 1 112 ? 22.207 -9.970 -0.569 1.00 72.81 112 GLY A C 1
ATOM 887 O O . GLY A 1 112 ? 22.686 -8.909 -0.176 1.00 72.81 112 GLY A O 1
ATOM 888 N N . ALA A 1 113 ? 22.766 -10.680 -1.551 1.00 78.88 113 ALA A N 1
ATOM 889 C CA . ALA A 1 113 ? 24.024 -10.309 -2.201 1.00 78.88 113 ALA A CA 1
ATOM 890 C C . ALA A 1 113 ? 23.961 -8.961 -2.947 1.00 78.88 113 ALA A C 1
ATOM 892 O O . ALA A 1 113 ? 24.990 -8.334 -3.176 1.00 78.88 113 ALA A O 1
ATOM 893 N N . PHE A 1 114 ? 22.757 -8.495 -3.289 1.00 71.62 114 PHE A N 1
ATOM 894 C CA . PHE A 1 114 ? 22.511 -7.207 -3.944 1.00 71.62 114 PHE A CA 1
ATOM 895 C C . PHE A 1 114 ? 22.079 -6.134 -2.943 1.00 71.62 114 PHE A C 1
ATOM 897 O O . PHE A 1 114 ? 21.397 -5.179 -3.309 1.00 71.62 114 PHE A O 1
ATOM 904 N N . ASN A 1 115 ? 22.468 -6.310 -1.677 1.00 66.75 115 ASN A N 1
ATOM 905 C CA . ASN A 1 115 ? 22.155 -5.407 -0.580 1.00 66.75 115 ASN A CA 1
ATOM 906 C C . ASN A 1 115 ? 20.643 -5.269 -0.339 1.00 66.75 115 ASN A C 1
ATOM 908 O O . ASN A 1 115 ? 20.185 -4.194 0.017 1.00 66.75 115 ASN A O 1
ATOM 912 N N . ASN A 1 116 ? 19.865 -6.340 -0.547 1.00 67.06 116 ASN A N 1
ATOM 913 C CA . ASN A 1 116 ? 18.456 -6.403 -0.148 1.00 67.06 116 ASN A CA 1
ATOM 914 C C . ASN A 1 116 ? 18.318 -7.149 1.180 1.00 67.06 116 ASN A C 1
ATOM 916 O O . ASN A 1 116 ? 19.019 -8.122 1.425 1.00 67.06 116 ASN A O 1
ATOM 920 N N . PHE A 1 117 ? 17.373 -6.751 2.028 1.00 68.50 117 PHE A N 1
ATOM 921 C CA . PHE A 1 117 ? 17.242 -7.319 3.379 1.00 68.50 117 PHE A CA 1
ATOM 922 C C . PHE A 1 117 ? 15.859 -7.929 3.617 1.00 68.50 117 PHE A C 1
ATOM 924 O O . PHE A 1 117 ? 15.266 -7.777 4.687 1.00 68.50 117 PHE A O 1
ATOM 931 N N . GLY A 1 118 ? 15.321 -8.599 2.596 1.00 74.44 118 GLY A N 1
ATOM 932 C CA . GLY A 1 118 ? 14.067 -9.340 2.682 1.00 74.44 118 GLY A CA 1
ATOM 933 C C . GLY A 1 118 ? 12.884 -8.480 3.134 1.00 74.44 118 GLY A C 1
ATOM 934 O O . GLY A 1 118 ? 12.391 -7.640 2.384 1.00 74.44 118 GLY A O 1
ATOM 935 N N . CYS A 1 119 ? 12.426 -8.679 4.373 1.00 70.12 119 CYS A N 1
ATOM 936 C CA . CYS A 1 119 ? 11.312 -7.934 4.970 1.00 70.12 119 CYS A CA 1
ATOM 937 C C . CYS A 1 119 ? 11.640 -6.500 5.414 1.00 70.12 119 CYS A C 1
ATOM 939 O O . CYS A 1 119 ? 10.762 -5.828 5.964 1.00 70.12 119 CYS A O 1
ATOM 941 N N . CYS A 1 120 ? 12.865 -6.025 5.211 1.00 59.31 120 CYS A N 1
ATOM 942 C CA . CYS A 1 120 ? 13.245 -4.646 5.482 1.00 59.31 120 CYS A CA 1
ATOM 943 C C . CYS A 1 120 ? 13.195 -3.817 4.190 1.00 59.31 120 CYS A C 1
ATOM 945 O O . CYS A 1 120 ? 13.950 -4.074 3.255 1.00 59.31 120 CYS A O 1
ATOM 947 N N . VAL A 1 121 ? 12.329 -2.796 4.155 1.00 48.41 121 VAL A N 1
ATOM 948 C CA . VAL A 1 121 ? 12.340 -1.773 3.095 1.00 48.41 121 VAL A CA 1
ATOM 949 C C . VAL A 1 121 ? 13.561 -0.881 3.303 1.00 48.41 121 VAL A C 1
ATOM 951 O O . VAL A 1 121 ? 13.677 -0.246 4.351 1.00 48.41 121 VAL A O 1
ATOM 954 N N . LEU A 1 122 ? 14.451 -0.832 2.317 1.00 49.09 122 LEU A N 1
ATOM 955 C CA . LEU A 1 122 ? 15.566 0.112 2.283 1.00 49.09 122 LEU A CA 1
ATOM 956 C C . LEU A 1 122 ? 15.109 1.467 1.749 1.00 49.09 122 LEU A C 1
ATOM 958 O O . LEU A 1 122 ? 14.118 1.550 1.022 1.00 49.09 122 LEU A O 1
ATOM 962 N N . GLY A 1 123 ? 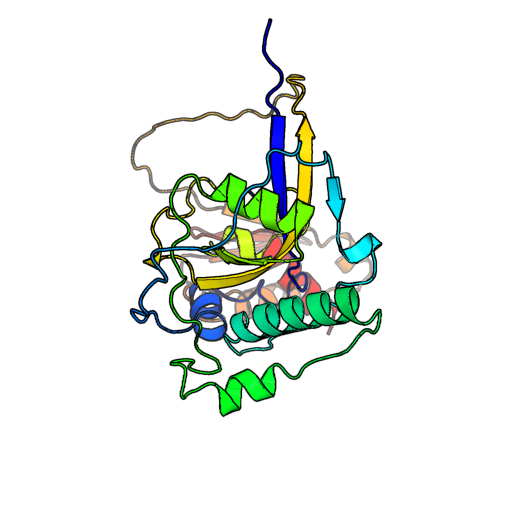15.836 2.522 2.128 1.00 44.94 123 GLY A N 1
ATOM 963 C CA . GLY A 1 123 ? 15.584 3.882 1.653 1.00 44.94 123 GLY A CA 1
ATOM 964 C C . GLY A 1 123 ? 15.471 3.939 0.124 1.00 44.94 123 GLY A C 1
ATOM 965 O O . GLY A 1 123 ? 16.084 3.127 -0.575 1.00 44.94 123 GLY A O 1
ATOM 966 N N . PRO A 1 124 ? 14.658 4.857 -0.413 1.00 42.41 124 PRO A N 1
ATOM 967 C CA . PRO A 1 124 ? 14.409 4.923 -1.842 1.00 42.41 124 PRO A CA 1
ATOM 968 C C . PRO A 1 124 ? 15.653 5.361 -2.609 1.00 42.41 124 PRO A C 1
ATOM 970 O O . PRO A 1 124 ? 16.576 5.982 -2.082 1.00 42.41 124 PRO A O 1
ATOM 973 N N . VAL A 1 125 ? 15.582 5.151 -3.914 1.00 37.44 125 VAL A N 1
ATOM 974 C CA . VAL A 1 125 ? 16.423 5.849 -4.878 1.00 37.44 125 VAL A CA 1
ATOM 975 C C . VAL A 1 125 ? 15.836 7.241 -5.142 1.00 37.44 125 VAL A C 1
ATOM 977 O O . VAL A 1 125 ? 14.619 7.404 -5.246 1.00 37.44 125 VAL A O 1
ATOM 980 N N . ASN A 1 126 ? 16.703 8.247 -5.263 1.00 40.62 126 ASN A N 1
ATOM 981 C CA . ASN A 1 126 ? 16.330 9.602 -5.664 1.00 40.62 126 ASN A CA 1
ATOM 982 C C . ASN A 1 126 ? 15.878 9.607 -7.127 1.00 40.62 126 ASN A C 1
ATOM 984 O O . ASN A 1 126 ? 16.647 9.226 -8.007 1.00 40.62 126 ASN A O 1
ATOM 988 N N . ILE A 1 127 ? 14.678 10.116 -7.389 1.00 44.31 127 ILE A N 1
ATOM 989 C CA . ILE A 1 127 ? 14.321 10.646 -8.706 1.00 44.31 127 ILE A CA 1
ATOM 990 C C . ILE A 1 127 ? 14.687 12.132 -8.672 1.00 44.31 127 ILE A C 1
ATOM 992 O O . ILE A 1 127 ? 14.288 12.841 -7.746 1.00 44.31 127 ILE A O 1
ATOM 996 N N . SER A 1 128 ? 15.499 12.594 -9.625 1.00 44.19 128 SER A N 1
ATOM 997 C CA . SER A 1 128 ? 15.891 14.004 -9.720 1.00 44.19 128 SER A CA 1
ATOM 998 C C . SER A 1 128 ? 14.653 14.904 -9.767 1.00 44.19 128 SER A C 1
ATOM 1000 O O . SER A 1 128 ? 13.685 14.603 -10.463 1.00 44.19 128 SER A O 1
ATOM 1002 N N . LEU A 1 129 ? 14.675 16.019 -9.033 1.00 39.69 129 LEU A N 1
ATOM 1003 C CA . LEU A 1 129 ? 13.644 17.056 -9.118 1.00 39.69 129 LEU A CA 1
ATOM 1004 C C . LEU A 1 129 ? 13.497 17.488 -10.592 1.00 39.69 129 LEU A C 1
ATOM 1006 O O . LEU A 1 129 ? 14.475 17.932 -11.187 1.00 39.69 129 LEU A O 1
ATOM 1010 N N . GLY A 1 130 ? 12.311 17.308 -11.184 1.00 48.69 130 GLY A N 1
ATOM 1011 C CA . GLY A 1 130 ? 12.055 17.527 -12.620 1.00 48.69 130 GLY A CA 1
ATOM 1012 C C . GLY A 1 130 ? 11.954 16.255 -13.481 1.00 48.69 130 GLY A C 1
ATOM 1013 O O . GLY A 1 130 ? 11.436 16.320 -14.586 1.00 48.69 130 GLY A O 1
ATOM 1014 N N . ALA A 1 131 ? 12.338 15.079 -12.974 1.00 61.69 131 ALA A N 1
ATOM 1015 C CA . ALA A 1 131 ? 12.197 13.800 -13.687 1.00 61.69 131 ALA A CA 1
ATOM 1016 C C . ALA A 1 131 ? 10.810 13.138 -13.514 1.00 61.69 131 ALA A C 1
ATOM 1018 O O . ALA A 1 131 ? 10.605 11.992 -13.912 1.00 61.69 131 ALA A O 1
ATOM 1019 N N . GLU A 1 132 ? 9.821 13.843 -12.951 1.00 67.94 132 GLU A N 1
ATOM 1020 C CA . GLU A 1 132 ? 8.428 13.371 -12.977 1.00 67.94 132 GLU A CA 1
ATOM 1021 C C . GLU A 1 132 ? 7.924 13.240 -14.424 1.00 67.94 132 GLU A C 1
ATOM 1023 O O . GLU A 1 132 ? 7.163 12.324 -14.730 1.00 67.94 132 GLU A O 1
ATOM 1028 N N . ASP A 1 133 ? 8.416 14.088 -15.329 1.00 71.25 133 ASP A N 1
ATOM 1029 C CA . ASP A 1 133 ? 8.126 13.996 -16.761 1.00 71.25 133 ASP A CA 1
ATOM 1030 C C . ASP A 1 133 ? 8.765 12.749 -17.393 1.00 71.25 133 ASP A C 1
ATOM 1032 O O . ASP A 1 133 ? 8.125 12.071 -18.197 1.00 71.25 133 ASP A O 1
ATOM 1036 N N . GLU A 1 134 ? 9.969 12.357 -16.959 1.00 70.62 134 GLU A N 1
ATOM 1037 C CA . GLU A 1 134 ? 10.586 11.080 -17.350 1.00 70.62 134 GLU A CA 1
ATOM 1038 C C . GLU A 1 134 ? 9.783 9.882 -16.834 1.00 70.62 134 GLU A C 1
ATOM 1040 O O . GLU A 1 134 ? 9.568 8.923 -17.575 1.00 70.62 134 GLU A O 1
ATOM 1045 N N . LEU A 1 135 ? 9.301 9.942 -15.588 1.00 72.69 135 LEU A N 1
ATOM 1046 C CA . LEU A 1 135 ? 8.449 8.908 -15.002 1.00 72.69 135 LEU A CA 1
ATOM 1047 C C . LEU A 1 135 ? 7.134 8.773 -15.780 1.00 72.69 135 LEU A C 1
ATOM 1049 O O . LEU A 1 135 ? 6.762 7.667 -16.170 1.00 72.69 135 LEU A O 1
ATOM 1053 N N . LYS A 1 136 ? 6.453 9.893 -16.049 1.00 77.25 136 LYS A N 1
ATOM 1054 C CA . LYS A 1 136 ? 5.222 9.945 -16.854 1.00 77.25 136 LYS A CA 1
ATOM 1055 C C . LYS A 1 136 ? 5.454 9.362 -18.242 1.00 77.25 136 LYS A C 1
ATOM 1057 O O . LYS A 1 136 ? 4.682 8.520 -18.691 1.00 77.25 136 LYS A O 1
ATOM 1062 N N . HIS A 1 137 ? 6.551 9.744 -18.884 1.00 75.88 137 HIS A N 1
ATOM 1063 C CA . HIS A 1 137 ? 6.946 9.216 -20.180 1.00 75.88 137 HIS A CA 1
ATOM 1064 C C . HIS A 1 137 ? 7.243 7.712 -20.148 1.00 75.88 137 HIS A C 1
ATOM 1066 O O . HIS A 1 137 ? 6.805 6.975 -21.031 1.00 75.88 137 HIS A O 1
ATOM 1072 N N . ALA A 1 138 ? 7.982 7.227 -19.152 1.00 70.31 138 ALA A N 1
ATOM 1073 C CA . ALA A 1 138 ? 8.283 5.806 -19.003 1.00 70.31 138 ALA A CA 1
ATOM 1074 C C . ALA A 1 138 ? 7.007 4.978 -18.782 1.00 70.31 138 ALA A C 1
ATOM 1076 O O . ALA A 1 138 ? 6.840 3.933 -19.410 1.00 70.31 138 ALA A O 1
ATOM 1077 N N . ILE A 1 139 ? 6.069 5.471 -17.967 1.00 78.44 139 ILE A N 1
ATOM 1078 C CA . ILE A 1 139 ? 4.769 4.818 -17.763 1.00 78.44 139 ILE A CA 1
ATOM 1079 C C . ILE A 1 139 ? 3.946 4.833 -19.055 1.00 78.44 139 ILE A C 1
ATOM 1081 O O . ILE A 1 139 ? 3.358 3.813 -19.411 1.00 78.44 139 ILE A O 1
ATOM 1085 N N . ALA A 1 140 ? 3.907 5.964 -19.763 1.00 79.44 140 ALA A N 1
ATOM 1086 C CA . ALA A 1 140 ? 3.113 6.129 -20.977 1.00 79.44 140 ALA A CA 1
ATOM 1087 C C . ALA A 1 140 ? 3.589 5.224 -22.122 1.00 79.44 140 ALA A C 1
ATOM 1089 O O . ALA A 1 140 ? 2.774 4.564 -22.771 1.00 79.44 140 ALA A O 1
ATOM 1090 N N . PHE A 1 141 ? 4.903 5.184 -22.355 1.00 77.31 141 PHE A N 1
ATOM 1091 C CA . PHE A 1 141 ? 5.472 4.608 -23.574 1.00 77.31 141 PHE A CA 1
ATOM 1092 C C . PHE A 1 141 ? 6.275 3.328 -23.362 1.00 77.31 141 PHE A C 1
ATOM 1094 O O . PHE A 1 141 ? 6.474 2.589 -24.322 1.00 77.31 141 PHE A O 1
ATOM 1101 N N . ALA A 1 142 ? 6.738 3.044 -22.143 1.00 74.94 142 ALA A N 1
ATOM 1102 C CA . ALA A 1 142 ? 7.560 1.868 -21.888 1.00 74.94 14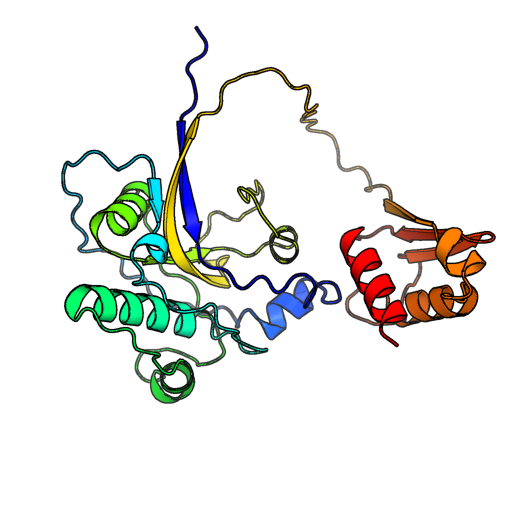2 ALA A CA 1
ATOM 1103 C C . ALA A 1 142 ? 6.733 0.734 -21.269 1.00 74.94 142 ALA A C 1
ATOM 1105 O O . ALA A 1 142 ? 6.458 -0.263 -21.938 1.00 74.94 142 ALA A O 1
ATOM 1106 N N . ARG A 1 143 ? 6.375 0.864 -19.984 1.00 72.50 143 ARG A N 1
ATOM 1107 C CA . ARG A 1 143 ? 5.756 -0.193 -19.157 1.00 72.50 143 ARG A CA 1
ATOM 1108 C C . ARG A 1 143 ? 5.423 0.337 -17.750 1.00 72.50 143 ARG A C 1
ATOM 1110 O O . ARG A 1 143 ? 5.841 1.449 -17.429 1.00 72.50 143 ARG A O 1
ATOM 1117 N N . PRO A 1 144 ? 4.756 -0.446 -16.881 1.00 75.88 144 PRO A N 1
ATOM 1118 C CA . PRO A 1 144 ? 4.650 -0.121 -15.461 1.00 75.88 144 PRO A CA 1
ATOM 1119 C C . PRO A 1 144 ? 6.011 0.114 -14.783 1.00 75.88 144 PRO A C 1
ATOM 1121 O O . PRO A 1 144 ? 6.977 -0.600 -15.057 1.00 75.88 144 PRO A O 1
ATOM 1124 N N . VAL A 1 145 ? 6.091 1.104 -13.890 1.00 70.69 145 VAL A N 1
ATOM 1125 C CA . VAL A 1 145 ? 7.350 1.574 -13.278 1.00 70.69 145 VAL A CA 1
ATOM 1126 C C . VAL A 1 145 ? 7.294 1.464 -11.757 1.00 70.69 145 VAL A C 1
ATOM 1128 O O . VAL A 1 145 ? 6.325 1.890 -11.131 1.00 70.69 145 VAL A O 1
ATOM 1131 N N . SER A 1 146 ? 8.339 0.923 -11.135 1.00 70.88 146 SER A N 1
ATOM 1132 C CA . SER A 1 146 ? 8.476 0.904 -9.676 1.00 70.88 146 SER A CA 1
ATOM 1133 C C . SER A 1 146 ? 8.705 2.313 -9.124 1.00 70.88 146 SER A C 1
ATOM 1135 O O . SER A 1 146 ? 9.640 2.996 -9.535 1.00 70.88 146 SER A O 1
ATOM 1137 N N . VAL A 1 147 ? 7.877 2.746 -8.169 1.00 72.56 147 VAL A N 1
ATOM 1138 C CA . VAL A 1 147 ? 7.955 4.084 -7.556 1.00 72.56 147 VAL A CA 1
ATOM 1139 C C . VAL A 1 147 ? 7.928 3.965 -6.041 1.00 72.56 147 VAL A C 1
ATOM 1141 O O . VAL A 1 147 ? 7.163 3.176 -5.491 1.00 72.56 147 VAL A O 1
ATOM 1144 N N . ALA A 1 148 ? 8.732 4.772 -5.354 1.00 71.44 148 ALA A N 1
ATOM 1145 C CA . ALA A 1 148 ? 8.759 4.828 -3.901 1.00 71.44 148 ALA A CA 1
ATOM 1146 C C . ALA A 1 148 ? 8.243 6.186 -3.393 1.00 71.44 148 ALA A C 1
ATOM 1148 O O . ALA A 1 148 ? 8.605 7.226 -3.936 1.00 71.44 148 ALA A O 1
ATOM 1149 N N . PHE A 1 149 ? 7.417 6.197 -2.338 1.00 69.56 149 PHE A N 1
ATOM 1150 C CA . PHE A 1 149 ? 6.937 7.437 -1.703 1.00 69.56 149 PHE A CA 1
ATOM 1151 C C . PHE A 1 149 ? 6.798 7.346 -0.169 1.00 69.56 149 PHE A C 1
ATOM 1153 O O . PHE A 1 149 ? 6.738 6.269 0.437 1.00 69.56 149 PHE A O 1
ATOM 1160 N N . LYS A 1 150 ? 6.751 8.511 0.494 1.00 71.75 150 LYS A N 1
ATOM 1161 C CA . LYS A 1 150 ? 6.507 8.613 1.942 1.00 71.75 150 LYS A CA 1
ATOM 1162 C C . LYS A 1 150 ? 5.053 8.291 2.260 1.00 71.75 150 LYS A C 1
ATOM 1164 O O . LYS A 1 150 ? 4.145 9.054 1.926 1.00 71.75 150 LYS A O 1
ATOM 1169 N N . VAL A 1 151 ? 4.830 7.228 3.026 1.00 72.12 151 VAL A N 1
ATOM 1170 C CA . VAL A 1 151 ? 3.508 6.945 3.589 1.00 72.12 151 VAL A CA 1
ATOM 1171 C C . VAL A 1 151 ? 3.287 7.808 4.827 1.00 72.12 151 VAL A C 1
ATOM 1173 O O . VAL A 1 151 ? 3.991 7.683 5.826 1.00 72.12 151 VAL A O 1
ATOM 1176 N N . VAL A 1 152 ? 2.272 8.669 4.780 1.00 73.12 152 VAL A N 1
ATOM 1177 C CA . VAL A 1 152 ? 1.814 9.477 5.922 1.00 73.12 152 VAL A CA 1
ATOM 1178 C C . VAL A 1 152 ? 0.531 8.896 6.523 1.00 73.12 152 VAL A C 1
ATOM 1180 O O . VAL A 1 152 ? -0.177 8.127 5.877 1.00 73.12 152 VAL A O 1
ATOM 1183 N N . ASN A 1 153 ? 0.189 9.268 7.762 1.00 69.88 153 ASN A N 1
ATOM 1184 C CA . ASN A 1 153 ? -0.930 8.660 8.504 1.00 69.88 153 ASN A CA 1
ATOM 1185 C C . ASN A 1 153 ? -2.282 8.697 7.754 1.00 69.88 153 ASN A C 1
ATOM 1187 O O . ASN A 1 153 ? -3.073 7.764 7.874 1.00 69.88 153 ASN A O 1
ATOM 1191 N N . GLY A 1 154 ? -2.543 9.738 6.954 1.00 71.50 154 GLY A N 1
ATOM 1192 C CA . GLY A 1 154 ? -3.763 9.832 6.141 1.00 71.50 154 GLY A CA 1
ATOM 1193 C C . GLY A 1 154 ? -3.868 8.753 5.056 1.00 71.50 154 GLY A C 1
ATOM 1194 O O . GLY A 1 154 ? -4.966 8.280 4.763 1.00 71.50 154 GLY A O 1
ATOM 1195 N N . PHE A 1 155 ? -2.731 8.301 4.524 1.00 76.81 155 PHE A N 1
ATOM 1196 C CA . PHE A 1 155 ? -2.666 7.357 3.413 1.00 76.81 155 PHE A CA 1
ATOM 1197 C C . PHE A 1 155 ? -3.113 5.949 3.811 1.00 76.81 155 PHE A C 1
ATOM 1199 O O . PHE A 1 155 ? -3.764 5.270 3.024 1.00 76.81 155 PHE A O 1
ATOM 1206 N N . LYS A 1 156 ? -2.889 5.529 5.067 1.00 72.38 156 LYS A N 1
ATOM 1207 C CA . LYS A 1 156 ? -3.338 4.204 5.551 1.00 72.38 156 LYS A CA 1
ATOM 1208 C C . LYS A 1 156 ? -4.860 4.010 5.434 1.00 72.38 156 LYS A C 1
ATOM 1210 O O . LYS A 1 156 ? -5.356 2.889 5.493 1.00 72.38 156 LYS A O 1
ATOM 1215 N N . LEU A 1 157 ? -5.609 5.114 5.356 1.00 69.00 157 LEU A N 1
ATOM 1216 C CA . LEU A 1 157 ? -7.066 5.142 5.262 1.00 69.00 157 LEU A CA 1
ATOM 1217 C C . LEU A 1 157 ? -7.555 5.529 3.858 1.00 69.00 157 LEU A C 1
ATOM 1219 O O . LEU A 1 157 ? -8.760 5.714 3.675 1.00 69.00 157 LEU A O 1
ATOM 1223 N N . TYR A 1 158 ? -6.668 5.666 2.876 1.00 72.31 158 TYR A N 1
ATOM 1224 C CA . TYR A 1 158 ? -7.053 5.909 1.490 1.00 72.31 158 TYR A CA 1
ATOM 1225 C C . TYR A 1 158 ? -7.960 4.775 0.955 1.00 72.31 158 TYR A C 1
ATOM 1227 O O . TYR A 1 158 ? -7.982 3.668 1.494 1.00 72.31 158 TYR A O 1
ATOM 1235 N N . LYS A 1 159 ? -8.813 5.087 -0.030 1.00 66.31 159 LYS A N 1
ATOM 1236 C CA . LYS A 1 159 ? -9.792 4.144 -0.608 1.00 66.31 159 LYS A CA 1
ATOM 1237 C C . LYS A 1 159 ? -9.978 4.354 -2.110 1.00 66.31 159 LYS A C 1
ATOM 1239 O O . LYS A 1 159 ? -10.083 3.378 -2.839 1.00 66.31 159 LYS A O 1
ATOM 1244 N N . SER A 1 160 ? -10.129 5.604 -2.538 1.00 70.44 160 SER A N 1
ATOM 1245 C CA . SER A 1 160 ? -10.473 5.959 -3.918 1.00 70.44 160 SER A CA 1
ATOM 1246 C C . SER A 1 160 ? -10.254 7.452 -4.166 1.00 70.44 160 SER A C 1
ATOM 1248 O O . SER A 1 160 ? -10.351 8.237 -3.218 1.00 70.44 160 SER A O 1
ATOM 1250 N N . GLY A 1 161 ? -10.083 7.833 -5.433 1.00 73.38 161 GLY A N 1
ATOM 1251 C CA . GLY A 1 161 ? -9.865 9.215 -5.875 1.00 73.38 161 GLY A CA 1
ATOM 1252 C C . GLY A 1 161 ? -8.390 9.613 -5.867 1.00 73.38 161 GLY A C 1
ATOM 1253 O O . GLY A 1 161 ? -7.524 8.818 -5.541 1.00 73.38 161 GLY A O 1
ATOM 1254 N N . VAL A 1 162 ? -8.080 10.854 -6.208 1.00 76.19 162 VAL A N 1
ATOM 1255 C CA . VAL A 1 162 ? -6.689 11.320 -6.200 1.00 76.19 162 VAL A CA 1
ATOM 1256 C C . VAL A 1 162 ? -6.253 11.557 -4.756 1.00 76.19 162 VAL A C 1
ATOM 1258 O O . VAL A 1 162 ? -6.880 12.333 -4.031 1.00 76.19 162 VAL A O 1
ATOM 1261 N N . TYR A 1 163 ? -5.200 10.873 -4.307 1.00 75.88 163 TYR A N 1
ATOM 1262 C CA . TYR A 1 163 ? -4.639 11.117 -2.982 1.00 75.88 163 TYR A CA 1
ATOM 1263 C C . TYR A 1 163 ? -3.637 12.272 -3.036 1.00 75.88 163 TYR A C 1
ATOM 1265 O O . TYR A 1 163 ? -2.625 12.180 -3.722 1.00 75.88 163 TYR A O 1
ATOM 1273 N N . THR A 1 164 ? -3.875 13.325 -2.252 1.00 72.50 164 THR A N 1
ATOM 1274 C CA . THR A 1 164 ? -2.943 14.449 -2.096 1.00 72.50 164 THR A CA 1
ATOM 1275 C C . THR A 1 164 ? -2.647 14.713 -0.622 1.00 72.50 164 THR A C 1
ATOM 1277 O O . THR A 1 164 ? -3.455 14.435 0.271 1.00 72.50 164 THR A O 1
ATOM 1280 N N . ASN A 1 165 ? -1.450 15.223 -0.331 1.00 68.62 165 ASN A N 1
ATOM 1281 C CA . ASN A 1 165 ? -1.064 15.619 1.017 1.00 68.62 165 ASN A CA 1
ATOM 1282 C C . ASN A 1 165 ? -0.024 16.744 0.960 1.00 68.62 165 ASN A C 1
ATOM 1284 O O . ASN A 1 165 ? 0.961 16.620 0.250 1.00 68.62 165 ASN A O 1
ATOM 1288 N N . THR A 1 166 ? -0.211 17.814 1.732 1.00 66.25 166 THR A N 1
ATOM 1289 C CA . THR A 1 166 ? 0.723 18.958 1.784 1.00 66.25 166 THR A CA 1
ATOM 1290 C C . THR A 1 166 ? 1.859 18.774 2.795 1.00 66.25 166 THR A C 1
ATOM 1292 O O . THR A 1 166 ? 2.728 19.627 2.919 1.00 66.25 166 THR A O 1
ATOM 1295 N N . THR A 1 167 ? 1.839 17.682 3.564 1.00 62.56 167 THR A N 1
ATOM 1296 C CA . THR A 1 167 ? 2.800 17.348 4.629 1.00 62.56 167 THR A CA 1
ATOM 1297 C C . THR A 1 167 ? 3.636 16.108 4.280 1.00 62.56 167 THR A C 1
ATOM 1299 O O . THR A 1 167 ? 4.278 15.517 5.154 1.00 62.56 167 THR A O 1
ATOM 1302 N N . CYS A 1 168 ? 3.627 15.663 3.019 1.00 57.16 168 CYS A N 1
ATOM 1303 C CA . CYS A 1 168 ? 4.608 14.689 2.559 1.00 57.16 168 CYS A CA 1
ATOM 1304 C C . CYS A 1 168 ? 5.980 15.373 2.541 1.00 57.16 168 CYS A C 1
ATOM 1306 O O . CYS A 1 168 ? 6.143 16.436 1.949 1.00 57.16 168 CYS A O 1
ATOM 1308 N N . GLY A 1 169 ? 6.948 14.802 3.258 1.00 56.44 169 GLY A N 1
ATOM 1309 C CA . GLY A 1 169 ? 8.315 15.311 3.219 1.00 56.44 169 GLY A CA 1
ATOM 1310 C C . GLY A 1 169 ? 8.865 15.229 1.798 1.00 56.44 169 GLY A C 1
ATOM 1311 O O . GLY A 1 169 ? 8.538 14.303 1.061 1.00 56.44 169 GLY A O 1
ATOM 1312 N N . SER A 1 170 ? 9.671 16.213 1.424 1.00 52.72 170 SER A N 1
ATOM 1313 C CA . SER A 1 170 ? 10.326 16.324 0.119 1.00 52.72 170 SER A CA 1
ATOM 1314 C C . SER A 1 170 ? 11.729 15.709 0.109 1.00 52.72 170 SER A C 1
ATOM 1316 O O . SER A 1 170 ? 12.460 15.858 -0.866 1.00 52.72 170 SER A O 1
ATOM 1318 N N . THR A 1 171 ? 12.127 15.031 1.192 1.00 52.5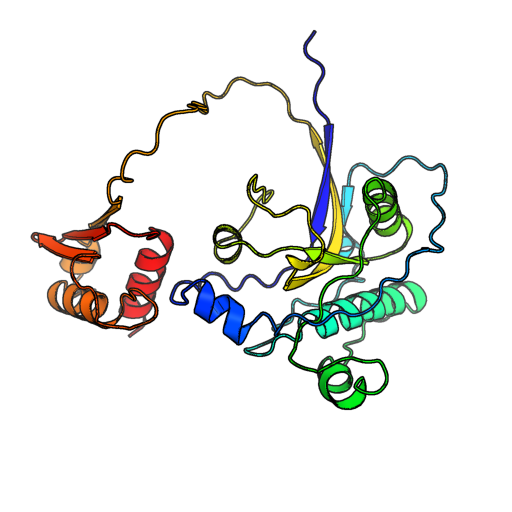6 171 THR A N 1
ATOM 1319 C CA . THR A 1 171 ? 13.455 14.434 1.319 1.00 52.56 171 THR A CA 1
ATOM 1320 C C . THR A 1 171 ? 13.411 12.922 1.058 1.00 52.56 171 THR A C 1
ATOM 1322 O O . THR A 1 171 ? 12.485 12.236 1.495 1.00 52.56 171 THR A O 1
ATOM 1325 N N . PRO A 1 172 ? 14.425 12.359 0.384 1.00 49.25 172 PRO A N 1
ATOM 1326 C CA . PRO A 1 172 ? 14.494 10.926 0.090 1.00 49.25 172 PRO A CA 1
ATOM 1327 C C . PRO A 1 172 ? 14.481 10.017 1.324 1.00 49.25 172 PRO A C 1
ATOM 1329 O O . PRO A 1 172 ? 13.973 8.905 1.277 1.00 49.25 172 PRO A O 1
ATOM 1332 N N . MET A 1 173 ? 14.964 10.502 2.468 1.00 47.25 173 MET A N 1
ATOM 1333 C CA . MET A 1 173 ? 15.031 9.719 3.711 1.00 47.25 173 MET A CA 1
ATOM 1334 C C . MET A 1 173 ? 13.660 9.407 4.327 1.00 47.25 173 MET A C 1
ATOM 1336 O O . MET A 1 173 ? 13.560 8.615 5.261 1.00 47.25 173 MET A O 1
ATOM 1340 N N . ASP A 1 174 ? 12.601 10.036 3.823 1.00 53.66 174 ASP A N 1
ATOM 1341 C CA . ASP A 1 174 ? 11.247 9.892 4.336 1.00 53.66 174 ASP A CA 1
ATOM 1342 C C . ASP A 1 174 ? 10.414 8.817 3.622 1.00 53.66 174 ASP A C 1
ATOM 1344 O O . ASP A 1 174 ? 9.303 8.492 4.056 1.00 53.66 174 ASP A O 1
ATOM 1348 N N . VAL A 1 175 ? 10.904 8.292 2.505 1.00 58.41 175 VAL A N 1
ATOM 1349 C CA . VAL A 1 175 ? 10.172 7.348 1.665 1.00 58.41 175 VAL A CA 1
ATOM 1350 C C . VAL A 1 175 ? 10.361 5.931 2.191 1.00 58.41 175 VAL A C 1
ATOM 1352 O O . VAL A 1 175 ? 11.473 5.482 2.445 1.00 58.41 175 VAL A O 1
ATOM 1355 N N . ILE A 1 176 ? 9.253 5.222 2.369 1.00 64.94 176 ILE A N 1
ATOM 1356 C CA . ILE A 1 176 ? 9.216 3.983 3.163 1.00 64.94 176 ILE A CA 1
ATOM 1357 C C . ILE A 1 176 ? 8.333 2.899 2.538 1.00 64.94 176 ILE A C 1
ATOM 1359 O O . ILE A 1 176 ? 8.095 1.859 3.151 1.00 64.94 176 ILE A O 1
ATOM 1363 N N . HIS A 1 177 ? 7.818 3.143 1.330 1.00 70.50 177 HIS A N 1
ATOM 1364 C CA . HIS A 1 177 ? 6.943 2.221 0.621 1.00 70.50 177 HIS A CA 1
ATOM 1365 C C . HIS A 1 177 ? 7.163 2.304 -0.890 1.00 70.50 177 HIS A C 1
ATOM 1367 O O . HIS A 1 177 ? 7.193 3.403 -1.441 1.00 70.50 177 HIS A O 1
ATOM 1373 N N . VAL A 1 178 ? 7.293 1.142 -1.535 1.00 71.44 178 VAL A N 1
ATOM 1374 C CA . VAL A 1 178 ? 7.472 0.981 -2.983 1.00 71.44 178 VAL A CA 1
ATOM 1375 C C . VAL A 1 178 ? 6.212 0.357 -3.576 1.00 71.44 178 VAL A C 1
ATOM 1377 O O . VAL A 1 178 ? 5.677 -0.601 -3.021 1.00 71.44 178 VAL A O 1
ATOM 1380 N N . VAL A 1 179 ? 5.738 0.905 -4.688 1.00 79.62 179 VAL A N 1
ATOM 1381 C CA . VAL A 1 179 ? 4.542 0.473 -5.424 1.00 79.62 179 VAL A CA 1
ATOM 1382 C C . VAL A 1 179 ? 4.853 0.359 -6.912 1.00 79.62 179 VAL A C 1
ATOM 1384 O O . VAL A 1 179 ? 5.954 0.703 -7.346 1.00 79.62 179 VAL A O 1
ATOM 1387 N N . LEU A 1 180 ? 3.897 -0.139 -7.694 1.00 74.69 180 LEU A N 1
ATOM 1388 C CA . LEU A 1 180 ? 3.982 -0.177 -9.149 1.00 74.69 180 LEU A CA 1
ATOM 1389 C C . LEU A 1 180 ? 3.060 0.897 -9.736 1.00 74.69 180 LEU A C 1
ATOM 1391 O O . LEU A 1 180 ? 1.846 0.854 -9.541 1.00 74.69 180 LEU A O 1
ATOM 1395 N N . ALA A 1 181 ? 3.630 1.876 -10.432 1.00 80.81 181 ALA A N 1
ATOM 1396 C CA . ALA A 1 181 ? 2.885 2.827 -11.243 1.00 80.81 181 ALA A CA 1
ATOM 1397 C C . ALA A 1 181 ? 2.455 2.148 -12.549 1.00 80.81 181 ALA A C 1
ATOM 1399 O O . ALA A 1 181 ? 3.298 1.693 -13.317 1.00 80.81 181 ALA A O 1
ATOM 1400 N N . ILE A 1 182 ? 1.148 2.074 -12.791 1.00 84.44 182 ILE A N 1
ATOM 1401 C CA . ILE A 1 182 ? 0.522 1.287 -13.868 1.00 84.44 182 ILE A CA 1
ATOM 1402 C C . ILE A 1 182 ? -0.233 2.151 -14.885 1.00 84.44 182 ILE A C 1
ATOM 1404 O O . ILE A 1 182 ? -0.847 1.629 -15.816 1.00 84.44 182 ILE A O 1
ATOM 1408 N N . GLY A 1 183 ? -0.211 3.470 -14.722 1.00 82.69 183 GLY A N 1
ATOM 1409 C CA . GLY A 1 183 ? -0.914 4.358 -15.631 1.00 82.69 183 GLY A CA 1
ATOM 1410 C C . GLY A 1 183 ? -0.741 5.831 -15.314 1.00 82.69 183 GLY A C 1
ATOM 1411 O O . GLY A 1 183 ? -0.192 6.201 -14.275 1.00 82.69 183 GLY A O 1
ATOM 1412 N N . THR A 1 184 ? -1.251 6.664 -16.211 1.00 80.94 184 THR A N 1
ATOM 1413 C CA . THR A 1 184 ? -1.347 8.115 -16.044 1.00 80.94 184 THR A CA 1
ATOM 1414 C C . THR A 1 184 ? -2.721 8.597 -16.488 1.00 80.94 184 THR A C 1
ATOM 1416 O O . THR A 1 184 ? -3.287 8.038 -17.425 1.00 80.94 184 THR A O 1
ATOM 1419 N N . VAL A 1 185 ? -3.252 9.639 -15.854 1.00 79.62 185 VAL A N 1
ATOM 1420 C CA . VAL A 1 185 ? -4.510 10.284 -16.259 1.00 79.62 185 VAL A CA 1
ATOM 1421 C C . VAL A 1 185 ? -4.358 11.801 -16.251 1.00 79.62 185 VAL A C 1
ATOM 1423 O O . VAL A 1 185 ? -3.802 12.366 -15.311 1.00 79.62 185 VAL A O 1
ATOM 1426 N N . ARG A 1 186 ? -4.824 12.470 -17.308 1.00 76.19 186 ARG A N 1
ATOM 1427 C CA . ARG A 1 186 ? -4.871 13.932 -17.400 1.00 76.19 186 ARG A CA 1
ATOM 1428 C C . ARG A 1 186 ? -6.212 14.419 -16.864 1.00 76.19 186 ARG A C 1
ATOM 1430 O O . ARG A 1 186 ? -7.259 14.180 -17.463 1.00 76.19 186 ARG A O 1
ATOM 1437 N N . THR A 1 187 ? -6.178 15.127 -15.742 1.00 65.94 187 THR A N 1
ATOM 1438 C CA . THR A 1 187 ? -7.372 15.688 -15.108 1.00 65.94 187 THR A CA 1
ATOM 1439 C C . THR A 1 187 ? -7.469 17.180 -15.430 1.00 65.94 187 THR A C 1
ATOM 1441 O O . THR A 1 187 ? -6.547 17.948 -15.150 1.00 65.94 187 THR A O 1
ATOM 1444 N N . ARG A 1 188 ? -8.602 17.603 -16.011 1.00 63.69 188 ARG A N 1
ATOM 1445 C CA . ARG A 1 188 ? -8.936 19.019 -16.233 1.00 63.69 188 ARG A CA 1
ATOM 1446 C C . ARG A 1 188 ? -9.731 19.564 -15.057 1.00 63.69 188 ARG A C 1
ATOM 1448 O O . ARG A 1 188 ? -10.869 19.147 -14.826 1.00 63.69 188 ARG A O 1
ATOM 1455 N N . PHE A 1 189 ? -9.168 20.528 -14.337 1.00 50.56 189 PHE A N 1
ATOM 1456 C CA . PHE A 1 189 ? -9.901 21.235 -13.294 1.00 50.56 189 PHE A CA 1
ATOM 1457 C C . PHE A 1 189 ? -10.600 22.461 -13.880 1.00 50.56 189 PHE A C 1
ATOM 1459 O O . PHE A 1 189 ? -10.026 23.542 -13.944 1.00 50.56 189 PHE A O 1
ATOM 1466 N N . THR A 1 190 ? -11.878 22.320 -14.247 1.00 45.81 190 THR A N 1
ATOM 1467 C CA . THR A 1 190 ? -12.707 23.501 -14.524 1.00 45.81 190 THR A CA 1
ATOM 1468 C C . THR A 1 190 ? -12.967 24.223 -13.208 1.00 45.81 190 THR A C 1
ATOM 1470 O O . THR A 1 190 ? -13.487 23.615 -12.265 1.00 45.81 190 THR A O 1
ATOM 1473 N N . ASN A 1 191 ? -12.652 25.514 -13.139 1.00 42.91 191 ASN A N 1
ATOM 1474 C CA . ASN A 1 191 ? -12.825 26.339 -11.944 1.00 42.91 191 ASN A CA 1
ATOM 1475 C C . ASN A 1 191 ? -14.315 26.666 -11.694 1.00 42.91 191 ASN A C 1
ATOM 1477 O O . ASN A 1 191 ? -14.756 27.814 -11.732 1.00 42.91 191 ASN A O 1
ATOM 1481 N N . LYS A 1 192 ? -15.147 25.641 -11.480 1.00 42.22 192 LYS A N 1
ATOM 1482 C CA . LYS A 1 192 ? -16.548 25.802 -11.096 1.00 42.22 192 LYS A CA 1
ATOM 1483 C C . LYS A 1 192 ? -16.566 25.931 -9.582 1.00 42.22 192 LYS A C 1
ATOM 1485 O O . LYS A 1 192 ? -16.375 24.939 -8.883 1.00 42.22 192 LYS A O 1
ATOM 1490 N N . ARG A 1 193 ? -16.772 27.155 -9.080 1.00 43.44 193 ARG A N 1
ATOM 1491 C CA . ARG A 1 193 ? -16.961 27.467 -7.652 1.00 43.44 193 ARG A CA 1
ATOM 1492 C C . ARG A 1 193 ? -18.050 26.565 -7.044 1.00 43.44 193 ARG A C 1
ATOM 1494 O O . ARG A 1 193 ? -19.213 26.942 -6.963 1.00 43.44 193 ARG A O 1
ATOM 1501 N N . ARG A 1 194 ? -17.684 25.368 -6.589 1.00 39.75 194 ARG A N 1
ATOM 1502 C CA . ARG A 1 194 ? -18.381 24.654 -5.523 1.00 39.75 194 ARG A CA 1
ATOM 1503 C C . ARG A 1 194 ? -17.665 25.072 -4.258 1.00 39.75 194 ARG A C 1
ATOM 1505 O O . ARG A 1 194 ? -16.488 24.772 -4.106 1.00 39.75 194 ARG A O 1
ATOM 1512 N N . GLY A 1 195 ? -18.358 25.834 -3.415 1.00 35.34 195 GLY A N 1
ATOM 1513 C CA . GLY A 1 195 ? -17.834 26.346 -2.155 1.00 35.34 195 GLY A CA 1
ATOM 1514 C C . GLY A 1 195 ? -17.315 25.218 -1.269 1.00 35.34 195 GLY A C 1
ATOM 1515 O O . GLY A 1 195 ? -18.055 24.651 -0.474 1.00 35.34 195 GLY A O 1
ATOM 1516 N N . ILE A 1 196 ? -16.033 24.908 -1.411 1.00 35.19 196 ILE A N 1
ATOM 1517 C CA . ILE A 1 196 ? -15.228 24.255 -0.395 1.00 35.19 196 ILE A CA 1
ATOM 1518 C C . ILE A 1 196 ? -14.443 25.399 0.224 1.00 35.19 196 ILE A C 1
ATOM 1520 O O . ILE A 1 196 ? -13.490 25.918 -0.351 1.00 35.19 196 ILE A O 1
ATOM 1524 N N . SER A 1 197 ? -14.940 25.852 1.369 1.00 28.52 197 SER A N 1
ATOM 1525 C CA . SER A 1 197 ? -14.256 26.803 2.231 1.00 28.52 197 SER A CA 1
ATOM 1526 C C . SER A 1 197 ? -12.918 26.194 2.662 1.00 28.52 197 SER A C 1
ATOM 1528 O O . SER A 1 197 ? -12.853 25.377 3.578 1.00 28.52 197 SER A O 1
ATOM 1530 N N . HIS A 1 198 ? -11.849 26.564 1.961 1.00 32.19 198 HIS A N 1
ATOM 1531 C CA . HIS A 1 198 ? -10.489 26.473 2.464 1.00 32.19 198 HIS A CA 1
ATOM 1532 C C . HIS A 1 198 ? -10.164 27.806 3.128 1.00 32.19 198 HIS A C 1
ATOM 1534 O O . HIS A 1 198 ? -9.658 28.729 2.499 1.00 32.19 198 HIS A O 1
ATOM 1540 N N . THR A 1 199 ? -10.456 27.917 4.420 1.00 26.78 199 THR A N 1
ATOM 1541 C CA . THR A 1 199 ? -9.822 28.942 5.245 1.00 26.78 199 THR A CA 1
ATOM 1542 C C . THR A 1 199 ? -8.409 28.476 5.577 1.00 26.78 199 THR A C 1
ATOM 1544 O O . THR A 1 199 ? -8.193 27.687 6.499 1.00 26.78 199 THR A O 1
ATOM 1547 N N . SER A 1 200 ? -7.437 28.958 4.809 1.00 32.16 200 SER A N 1
ATOM 1548 C CA . SER A 1 200 ? -6.048 29.066 5.240 1.00 32.16 200 SER A CA 1
ATOM 1549 C C . SER A 1 200 ? -5.973 30.135 6.330 1.00 32.16 200 SER A C 1
ATOM 1551 O O . SER A 1 200 ? -6.041 31.326 6.036 1.00 32.16 200 SER A O 1
ATOM 1553 N N . ALA A 1 201 ? -5.849 29.718 7.587 1.00 29.33 201 ALA A N 1
ATOM 1554 C CA . ALA A 1 201 ? -5.478 30.610 8.676 1.00 29.33 201 ALA A CA 1
ATOM 1555 C C . ALA A 1 201 ? -4.082 30.216 9.163 1.00 29.33 201 ALA A C 1
ATOM 1557 O O . ALA A 1 201 ? -3.905 29.213 9.856 1.00 29.33 201 ALA A O 1
ATOM 1558 N N . ALA A 1 202 ? -3.089 31.020 8.788 1.00 39.12 202 ALA A N 1
ATOM 1559 C CA . ALA A 1 202 ? -1.899 31.176 9.604 1.00 39.12 202 ALA A CA 1
ATOM 1560 C C . ALA A 1 202 ? -2.366 31.749 10.952 1.00 39.12 202 ALA A C 1
ATOM 1562 O O . ALA A 1 202 ? -2.939 32.835 11.003 1.00 39.12 202 ALA A O 1
ATOM 1563 N N . GLY A 1 203 ? -2.213 30.984 12.029 1.00 29.67 203 GLY A N 1
ATOM 1564 C CA . GLY A 1 203 ? -2.729 31.354 13.341 1.00 29.67 203 GLY A CA 1
ATOM 1565 C C . GLY A 1 203 ? -2.033 30.580 14.452 1.00 29.67 203 GLY A C 1
ATOM 1566 O O . GLY A 1 203 ? -1.829 29.374 14.344 1.00 29.67 203 GLY A O 1
ATOM 1567 N N . ALA A 1 204 ? -1.641 31.329 15.479 1.00 31.84 204 ALA A N 1
ATOM 1568 C CA . ALA A 1 204 ? -0.921 30.975 16.698 1.00 31.84 204 ALA A CA 1
ATOM 1569 C C . ALA A 1 204 ? -1.088 29.539 17.243 1.00 31.84 204 ALA A C 1
ATOM 1571 O O . ALA A 1 204 ? -2.154 28.930 17.170 1.00 31.84 204 ALA A O 1
ATOM 1572 N N . LYS A 1 205 ? -0.025 29.043 17.899 1.00 35.75 205 LYS A N 1
ATOM 1573 C CA . LYS A 1 205 ? -0.007 27.817 18.718 1.00 35.75 205 LYS A CA 1
ATOM 1574 C C . LYS A 1 205 ? -1.085 27.872 19.818 1.00 35.75 205 LYS A C 1
ATOM 1576 O O . LYS A 1 205 ? -0.808 28.262 20.946 1.00 35.75 205 LYS A O 1
ATOM 1581 N N . GLY A 1 206 ? -2.302 27.447 19.493 1.00 35.25 206 GLY A N 1
ATOM 1582 C CA . GLY A 1 206 ? -3.367 27.114 20.436 1.00 35.25 206 GLY A CA 1
ATOM 1583 C C . GLY A 1 206 ? -3.506 25.596 20.571 1.00 35.25 206 GLY A C 1
ATOM 1584 O O . GLY A 1 206 ? -3.418 24.866 19.582 1.00 35.25 206 GLY A O 1
ATOM 1585 N N . LYS A 1 207 ? -3.708 25.106 21.799 1.00 39.03 207 LYS A N 1
ATOM 1586 C CA . LYS A 1 207 ? -3.988 23.694 22.121 1.00 39.03 207 LYS A CA 1
ATOM 1587 C C . LYS A 1 207 ? -5.162 23.200 21.248 1.00 39.03 207 LYS A C 1
ATOM 1589 O O . LYS A 1 207 ? -6.259 23.747 21.345 1.00 39.03 207 LYS A O 1
ATOM 1594 N N . LYS A 1 208 ? -4.944 22.209 20.368 1.00 48.09 208 LYS A N 1
ATOM 1595 C CA . LYS A 1 208 ? -6.007 21.619 19.527 1.00 48.09 208 LYS A CA 1
ATOM 1596 C C . LYS A 1 208 ? -7.134 21.088 20.429 1.00 48.09 208 LYS A C 1
ATOM 1598 O O . LYS A 1 208 ? -6.862 20.255 21.285 1.00 48.09 208 LYS A O 1
ATOM 1603 N N . LYS A 1 209 ? -8.372 21.567 20.240 1.00 55.28 209 LYS A N 1
ATOM 1604 C CA . LYS A 1 209 ? -9.576 21.012 20.892 1.00 55.28 209 LYS A CA 1
ATOM 1605 C C . LYS A 1 209 ? -9.774 19.554 20.454 1.00 55.28 209 LYS A C 1
ATOM 1607 O O . LYS A 1 209 ? -9.616 19.260 19.268 1.00 55.28 209 LYS A O 1
ATOM 1612 N N . GLY A 1 210 ? -10.117 18.678 21.398 1.00 68.25 210 GLY A N 1
ATOM 1613 C CA . GLY A 1 210 ? -10.408 17.268 21.140 1.00 68.25 210 GLY A CA 1
ATOM 1614 C C . GLY A 1 210 ? -11.560 17.057 20.150 1.00 68.25 210 GLY A C 1
ATOM 1615 O O . GLY A 1 210 ? -12.425 17.916 19.974 1.00 68.25 210 GLY A O 1
ATOM 1616 N N . ALA A 1 211 ? -11.548 15.915 19.465 1.00 83.81 211 ALA A N 1
ATOM 1617 C CA . ALA A 1 211 ? -12.564 15.496 18.510 1.00 83.81 211 ALA A CA 1
ATOM 1618 C C . ALA A 1 211 ? -13.621 14.610 19.187 1.00 83.81 211 ALA A C 1
ATOM 1620 O O . ALA A 1 211 ? -13.284 13.632 19.853 1.00 83.81 211 ALA A O 1
ATOM 1621 N N . THR A 1 212 ? -14.898 14.913 18.956 1.00 89.56 212 THR A N 1
ATOM 1622 C CA . THR A 1 212 ? -16.039 14.140 19.470 1.00 89.56 212 THR A CA 1
ATOM 1623 C C . THR A 1 212 ? -16.740 13.398 18.335 1.00 89.56 212 THR A C 1
ATOM 1625 O O . THR A 1 212 ? -17.009 13.961 17.272 1.00 89.56 212 THR A O 1
ATOM 1628 N N . PHE A 1 213 ? -17.051 12.123 18.557 1.00 90.94 213 PHE A N 1
ATOM 1629 C CA . PHE A 1 213 ? -17.712 11.244 17.599 1.00 90.94 213 PHE A CA 1
ATOM 1630 C C . PHE A 1 213 ? -18.902 10.551 18.253 1.00 90.94 213 PHE A C 1
ATOM 1632 O O . PHE A 1 213 ? -18.764 9.985 19.330 1.00 90.94 213 PHE A O 1
ATOM 1639 N N . THR A 1 214 ? -20.041 10.515 17.567 1.00 91.50 214 THR A N 1
ATOM 1640 C CA . THR A 1 214 ? -21.238 9.809 18.043 1.00 91.50 214 THR A CA 1
ATOM 1641 C C . THR A 1 214 ? -21.521 8.596 17.166 1.00 91.50 214 THR A C 1
ATOM 1643 O O . THR A 1 214 ? -21.545 8.694 15.935 1.00 91.50 214 THR A O 1
ATOM 1646 N N . ILE A 1 215 ? -21.731 7.451 17.807 1.00 90.81 215 ILE A N 1
ATOM 1647 C CA . ILE A 1 215 ? -22.200 6.208 17.204 1.00 90.81 215 ILE A CA 1
ATOM 1648 C C . ILE A 1 215 ? -23.671 6.072 17.589 1.00 90.81 215 ILE A C 1
ATOM 1650 O O . ILE A 1 215 ? -23.989 5.895 18.763 1.00 90.81 215 ILE A O 1
ATOM 1654 N N . ASP A 1 216 ? -24.559 6.207 16.606 1.00 91.00 216 ASP A N 1
ATOM 1655 C CA . ASP A 1 216 ? -25.991 5.998 16.803 1.00 91.00 216 ASP A CA 1
ATOM 1656 C C . ASP A 1 216 ? -26.332 4.524 16.573 1.00 91.00 216 ASP A C 1
ATOM 1658 O O . ASP A 1 216 ? -26.185 4.009 15.460 1.00 91.00 216 ASP A O 1
ATOM 1662 N N . CYS A 1 217 ? -26.751 3.855 17.642 1.00 89.00 217 CYS A N 1
ATOM 1663 C CA . CYS A 1 217 ? -27.098 2.443 17.666 1.00 89.00 217 CYS A CA 1
ATOM 1664 C C . CYS A 1 217 ? -28.610 2.221 17.828 1.00 89.00 217 CYS A C 1
ATOM 1666 O O . CYS A 1 217 ? -29.001 1.101 18.137 1.00 89.00 217 CYS A O 1
ATOM 1668 N N . ALA A 1 218 ? -29.465 3.233 17.611 1.00 88.50 218 ALA A N 1
ATOM 1669 C CA . ALA A 1 218 ? -30.916 3.109 17.801 1.00 88.50 218 ALA A CA 1
ATOM 1670 C C . ALA A 1 218 ? -31.514 1.897 17.069 1.00 88.50 218 ALA A C 1
ATOM 1672 O O . ALA A 1 218 ? -32.075 1.020 17.718 1.00 88.50 218 ALA A O 1
ATOM 1673 N N . LYS A 1 219 ? -31.300 1.799 15.748 1.00 87.44 219 LYS A N 1
ATOM 1674 C CA . LYS A 1 219 ? -31.829 0.683 14.946 1.00 87.44 219 LYS A CA 1
ATOM 1675 C C . LYS A 1 219 ? -31.252 -0.681 15.358 1.00 87.44 219 LYS A C 1
ATOM 1677 O O . LYS A 1 219 ? -32.034 -1.560 15.678 1.00 87.44 219 LYS A O 1
ATOM 1682 N N . PRO A 1 220 ? -29.918 -0.884 15.448 1.00 85.88 220 PRO A N 1
ATOM 1683 C CA . PRO A 1 220 ? -29.377 -2.183 15.863 1.00 85.88 220 PRO A CA 1
ATOM 1684 C C . PRO A 1 220 ? -29.803 -2.647 17.262 1.00 85.88 220 PRO A C 1
ATOM 1686 O O . PRO A 1 220 ? -29.873 -3.851 17.497 1.00 85.88 220 PRO A O 1
ATOM 1689 N N . VAL A 1 221 ? -30.042 -1.719 18.195 1.00 87.75 221 VAL A N 1
ATOM 1690 C CA . VAL A 1 221 ? -30.538 -2.040 19.543 1.00 87.75 221 VAL A CA 1
ATOM 1691 C C . VAL A 1 221 ? -32.018 -2.427 19.489 1.00 87.75 221 VAL A C 1
ATOM 1693 O O . VAL A 1 221 ? -32.405 -3.420 20.100 1.00 87.75 221 VAL A O 1
ATOM 1696 N N . GLU A 1 222 ? -32.829 -1.689 18.727 1.00 87.81 222 GLU A N 1
ATOM 1697 C CA . GLU A 1 222 ? -34.249 -1.993 18.494 1.00 87.81 222 GLU A CA 1
ATOM 1698 C C . GLU A 1 222 ? -34.436 -3.355 17.809 1.00 87.81 222 GLU A C 1
ATOM 1700 O O . GLU A 1 222 ? -35.215 -4.186 18.275 1.00 87.81 222 GLU A O 1
ATOM 1705 N N . ASP A 1 223 ? -33.623 -3.635 16.789 1.00 88.31 223 ASP A N 1
ATOM 1706 C CA . ASP A 1 223 ? -33.611 -4.896 16.043 1.00 88.31 223 ASP A CA 1
ATOM 1707 C C . ASP A 1 223 ? -33.014 -6.070 16.852 1.00 88.31 223 ASP A C 1
ATOM 1709 O O . ASP A 1 223 ? -32.911 -7.187 16.345 1.00 88.31 223 ASP A O 1
ATOM 1713 N N . LYS A 1 224 ? -32.591 -5.840 18.107 1.00 85.50 224 LYS A N 1
ATOM 1714 C CA . LYS A 1 224 ? -31.920 -6.818 18.990 1.00 85.50 224 LYS A CA 1
ATOM 1715 C C . LYS A 1 224 ? -30.639 -7.427 18.398 1.00 85.50 224 LYS A C 1
ATOM 1717 O O . LYS A 1 224 ? -30.219 -8.511 18.792 1.00 85.50 224 LYS A O 1
ATOM 1722 N N . ILE A 1 225 ? -29.992 -6.715 17.477 1.00 84.38 225 ILE A N 1
ATOM 1723 C CA . ILE A 1 225 ? -28.723 -7.103 16.840 1.00 84.38 225 ILE A CA 1
ATOM 1724 C C . ILE A 1 225 ? -27.530 -6.729 17.733 1.00 84.38 225 ILE A C 1
ATOM 1726 O O . ILE A 1 225 ? -26.449 -7.306 17.624 1.00 84.38 225 ILE A O 1
ATOM 1730 N N . MET A 1 226 ? -27.697 -5.735 18.608 1.00 84.56 226 MET A N 1
ATOM 1731 C CA . MET A 1 226 ? -26.607 -5.146 19.377 1.00 84.56 226 MET A CA 1
ATOM 1732 C C . MET A 1 226 ? -27.020 -4.852 20.816 1.00 84.56 226 MET A C 1
ATOM 1734 O O . MET A 1 226 ? -27.947 -4.085 21.053 1.00 84.56 226 MET A O 1
ATOM 1738 N N . ASP A 1 227 ? -26.243 -5.364 21.769 1.00 90.62 227 ASP A N 1
ATOM 1739 C CA . ASP A 1 227 ? -26.242 -4.846 23.136 1.00 90.62 227 ASP A CA 1
ATOM 1740 C C . ASP A 1 227 ? -25.287 -3.648 23.254 1.00 90.62 227 ASP A C 1
ATOM 1742 O O . ASP A 1 227 ? -24.102 -3.738 22.907 1.00 90.62 227 ASP A O 1
ATOM 1746 N N . ILE A 1 228 ? -25.808 -2.512 23.724 1.00 91.56 228 ILE A N 1
ATOM 1747 C CA . ILE A 1 228 ? -25.041 -1.265 23.787 1.00 91.56 228 ILE A CA 1
ATOM 1748 C C . ILE A 1 228 ? -24.023 -1.259 24.930 1.00 91.56 228 ILE A C 1
ATOM 1750 O O . ILE A 1 228 ? -22.958 -0.661 24.780 1.00 91.56 228 ILE A O 1
ATOM 1754 N N . ALA A 1 229 ? -24.309 -1.952 26.037 1.00 92.62 229 ALA A N 1
ATOM 1755 C CA . ALA A 1 229 ? -23.374 -2.076 27.152 1.00 92.62 229 ALA A CA 1
ATOM 1756 C C . ALA A 1 229 ? -22.147 -2.908 26.749 1.00 92.62 229 ALA A C 1
ATOM 1758 O O . ALA A 1 229 ? -21.008 -2.529 27.010 1.00 92.62 229 ALA A O 1
ATOM 1759 N N . SER A 1 230 ? -22.369 -4.001 26.023 1.00 92.81 230 SER A N 1
ATOM 1760 C CA . SER A 1 230 ? -21.311 -4.829 25.452 1.00 92.81 230 SER A CA 1
ATOM 1761 C C . SER A 1 230 ? -20.494 -4.087 24.386 1.00 92.81 230 SER A C 1
ATOM 1763 O O . SER A 1 230 ? -19.268 -4.217 24.364 1.00 92.81 230 SER A O 1
ATOM 1765 N N . LEU A 1 231 ? -21.115 -3.241 23.548 1.00 91.88 231 LEU A N 1
ATOM 1766 C CA . LEU A 1 231 ? -20.363 -2.387 22.617 1.00 91.88 231 LEU A CA 1
ATOM 1767 C C . LEU A 1 231 ? -19.502 -1.351 23.358 1.00 91.88 231 LEU A C 1
ATOM 1769 O O . LEU A 1 231 ? -18.361 -1.121 22.960 1.00 91.88 231 LEU A O 1
ATOM 1773 N N . GLU A 1 232 ? -20.022 -0.728 24.416 1.00 94.19 232 GLU A N 1
ATOM 1774 C CA . GLU A 1 232 ? -19.268 0.209 25.254 1.00 94.19 232 GLU A CA 1
ATOM 1775 C C . GLU A 1 232 ? -18.029 -0.461 25.863 1.00 94.19 232 GLU A C 1
ATOM 1777 O O . GLU A 1 232 ? -16.917 0.022 25.642 1.00 94.19 232 GLU A O 1
ATOM 1782 N N . ASN A 1 233 ? -18.198 -1.613 26.520 1.00 93.25 233 ASN A N 1
ATOM 1783 C CA . ASN A 1 233 ? -17.089 -2.390 27.085 1.00 93.25 233 ASN A CA 1
ATOM 1784 C C . ASN A 1 233 ? -16.085 -2.803 26.002 1.00 93.25 233 ASN A C 1
ATOM 1786 O O . ASN A 1 233 ? -14.876 -2.636 26.159 1.00 93.25 233 ASN A O 1
ATOM 1790 N N . PHE A 1 234 ? -16.572 -3.260 24.845 1.00 93.81 234 PHE A N 1
ATOM 1791 C CA . PHE A 1 234 ? -15.708 -3.600 23.719 1.00 93.81 234 PHE A CA 1
ATOM 1792 C C . PHE A 1 234 ? -14.878 -2.401 23.248 1.00 93.81 234 PHE A C 1
ATOM 1794 O O . PHE A 1 234 ? -13.697 -2.556 22.941 1.00 93.81 234 PHE A O 1
ATOM 1801 N N . LEU A 1 235 ? -15.465 -1.205 23.164 1.00 92.38 235 LEU A N 1
ATOM 1802 C CA . LEU A 1 235 ? -14.733 -0.001 22.779 1.00 92.38 235 LEU A CA 1
ATOM 1803 C C . LEU A 1 235 ? -13.726 0.412 23.857 1.00 92.38 235 LEU A C 1
ATOM 1805 O O . LEU A 1 235 ? -12.603 0.760 23.491 1.00 92.38 235 LEU A O 1
ATOM 1809 N N . GLN A 1 236 ? -14.080 0.312 25.142 1.00 91.94 236 GLN A N 1
ATOM 1810 C CA . GLN A 1 236 ? -13.150 0.555 26.249 1.00 91.94 236 GLN A CA 1
ATOM 1811 C C . GLN A 1 236 ? -11.926 -0.361 26.152 1.00 91.94 236 GLN A C 1
ATOM 1813 O O . GLN A 1 236 ? -10.798 0.118 26.188 1.00 91.94 236 GLN A O 1
ATOM 1818 N N . GLU A 1 237 ? -12.131 -1.656 25.913 1.00 91.06 237 GLU A N 1
ATOM 1819 C CA . GLU A 1 237 ? -11.054 -2.643 25.801 1.00 91.06 237 GLU A CA 1
ATOM 1820 C C . GLU A 1 237 ? -10.240 -2.527 24.503 1.00 91.06 237 GLU A C 1
ATOM 1822 O O . GLU A 1 237 ? -9.052 -2.848 24.478 1.00 91.06 237 GLU A O 1
ATOM 1827 N N . ARG A 1 238 ? -10.861 -2.128 23.385 1.00 89.00 238 ARG A N 1
ATOM 1828 C CA . ARG A 1 238 ? -10.249 -2.239 22.044 1.00 89.00 238 ARG A CA 1
ATOM 1829 C C . ARG A 1 238 ? -9.745 -0.934 21.458 1.00 89.00 238 ARG A C 1
ATOM 1831 O O . ARG A 1 238 ? -8.986 -0.984 20.482 1.00 89.00 238 ARG A O 1
ATOM 1838 N N . ILE A 1 239 ? -10.134 0.211 22.009 1.00 89.44 239 ILE A N 1
ATOM 1839 C CA . ILE A 1 239 ? -9.535 1.483 21.622 1.00 89.44 239 ILE A CA 1
ATOM 1840 C C . ILE A 1 239 ? -8.090 1.529 22.128 1.00 89.44 239 ILE A C 1
ATOM 1842 O O . ILE A 1 239 ? -7.791 1.180 23.270 1.00 89.44 239 ILE A O 1
ATOM 1846 N N . LYS A 1 240 ? -7.182 1.949 21.243 1.00 83.88 240 LYS A N 1
ATOM 1847 C CA . LYS A 1 240 ? -5.774 2.170 21.564 1.00 83.88 240 LYS A CA 1
ATOM 1848 C C . LYS A 1 240 ? -5.468 3.643 21.769 1.00 83.88 240 LYS A C 1
ATOM 1850 O O . LYS A 1 240 ? -5.751 4.459 20.891 1.00 83.88 240 LYS A O 1
ATOM 1855 N N . VAL A 1 241 ? -4.744 3.937 22.843 1.00 81.38 241 VAL A N 1
ATOM 1856 C CA . VAL A 1 241 ? -4.056 5.215 23.063 1.00 81.38 241 VAL A CA 1
ATOM 1857 C C . VAL A 1 241 ? -2.574 4.908 23.271 1.00 81.38 241 VAL A C 1
ATOM 1859 O O . VAL A 1 241 ? -2.218 3.973 23.983 1.00 81.38 241 VAL A O 1
ATOM 1862 N N . GLY A 1 242 ? -1.689 5.606 22.552 1.00 71.56 242 GLY A N 1
ATO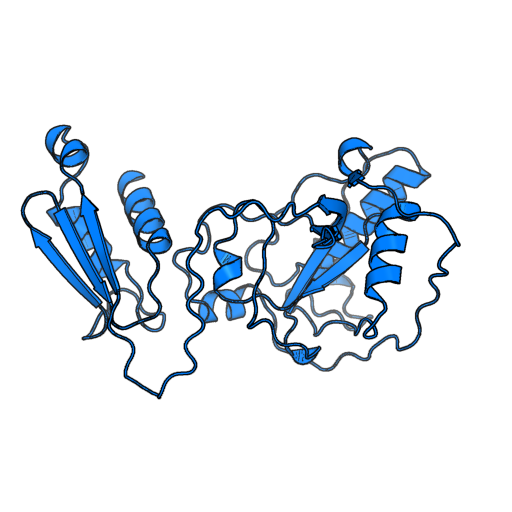M 1863 C CA . GLY A 1 242 ? -0.241 5.350 22.629 1.00 71.56 242 GLY A CA 1
ATOM 1864 C C . GLY A 1 242 ? 0.183 3.914 22.274 1.00 71.56 242 GLY A C 1
ATOM 1865 O O . GLY A 1 242 ? 1.222 3.451 22.728 1.00 71.56 242 GLY A O 1
ATOM 1866 N N . GLY A 1 243 ? -0.629 3.179 21.503 1.00 71.12 243 GLY A N 1
ATOM 1867 C CA . GLY A 1 243 ? -0.346 1.791 21.110 1.00 71.12 243 GLY A CA 1
ATOM 1868 C C . GLY A 1 243 ? -0.783 0.720 22.113 1.00 71.12 243 GLY A C 1
ATOM 1869 O O . GLY A 1 243 ? -0.639 -0.461 21.816 1.00 71.12 243 GLY A O 1
ATOM 1870 N N . LYS A 1 244 ? -1.362 1.094 23.259 1.00 78.75 244 LYS A N 1
ATOM 1871 C CA . LYS A 1 244 ? -1.870 0.146 24.261 1.00 78.75 244 LYS A CA 1
ATOM 1872 C C . LYS A 1 244 ? -3.394 0.074 24.221 1.00 78.75 244 LYS A C 1
ATOM 1874 O O . LYS A 1 244 ? -4.060 1.104 24.163 1.00 78.75 244 LYS A O 1
ATOM 1879 N N . TYR A 1 245 ? -3.930 -1.145 24.240 1.00 85.69 245 TYR A N 1
ATOM 1880 C CA . TYR A 1 245 ? -5.365 -1.413 24.376 1.00 85.69 245 TYR A CA 1
ATOM 1881 C C . TYR A 1 245 ? -5.840 -1.104 25.798 1.00 85.69 245 TYR A C 1
ATOM 1883 O O . TYR A 1 245 ? -5.073 -1.296 26.740 1.00 85.69 245 TYR A O 1
ATOM 1891 N N . GLY A 1 246 ? -7.079 -0.635 25.962 1.00 81.00 246 GLY A N 1
ATOM 1892 C CA . GLY A 1 246 ? -7.695 -0.442 27.283 1.00 81.00 246 GLY A CA 1
ATOM 1893 C C . GLY A 1 246 ? -7.143 0.724 28.109 1.00 81.00 246 GLY A C 1
ATOM 1894 O O . GLY A 1 246 ? -7.746 1.124 29.097 1.00 81.00 246 GLY A O 1
ATOM 1895 N N . ALA A 1 247 ? -6.014 1.306 27.707 1.00 84.06 247 ALA A N 1
ATOM 1896 C CA . ALA A 1 247 ? -5.324 2.363 28.437 1.00 84.06 247 ALA A CA 1
ATOM 1897 C C . ALA A 1 247 ? -5.762 3.754 27.950 1.00 84.06 247 ALA A C 1
ATOM 1899 O O . ALA A 1 247 ? -4.950 4.512 27.425 1.00 84.06 247 ALA A O 1
ATOM 1900 N N . LEU A 1 248 ? -7.056 4.070 28.075 1.00 84.06 248 LEU A N 1
ATOM 1901 C CA . LEU A 1 248 ? -7.633 5.311 27.537 1.00 84.06 248 LEU A CA 1
ATOM 1902 C C . LEU A 1 248 ? -7.088 6.581 28.218 1.00 84.06 248 LEU A C 1
ATOM 1904 O O . 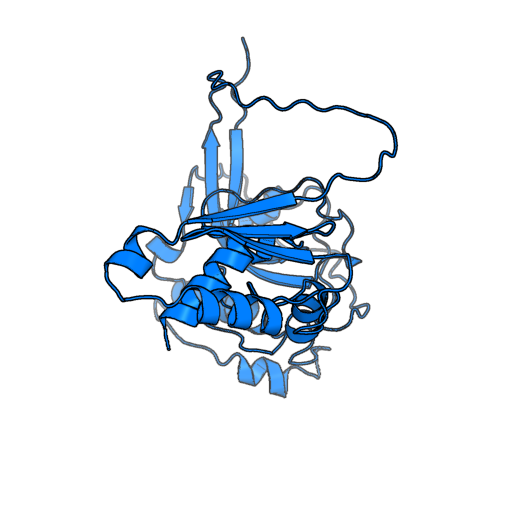LEU A 1 248 ? -6.872 7.592 27.541 1.00 84.06 248 LEU A O 1
ATOM 1908 N N . GLY A 1 249 ? -6.828 6.506 29.531 1.00 81.06 249 GLY A N 1
ATOM 1909 C CA . GLY A 1 249 ? -6.409 7.645 30.357 1.00 81.06 249 GLY A CA 1
ATOM 1910 C C . GLY A 1 249 ? -7.358 8.840 30.212 1.00 81.06 249 GLY A C 1
ATOM 1911 O O . GLY A 1 249 ? -8.536 8.668 29.914 1.00 81.06 249 GLY A O 1
ATOM 1912 N N . ASP A 1 250 ? -6.819 10.053 30.322 1.00 82.31 250 ASP A N 1
ATOM 1913 C CA . ASP A 1 250 ? -7.586 11.291 30.102 1.00 82.31 250 ASP A CA 1
ATOM 1914 C C . ASP A 1 250 ? -7.737 11.645 28.611 1.00 82.31 250 ASP A C 1
ATOM 1916 O O . ASP A 1 250 ? -8.374 12.626 28.249 1.00 82.31 250 ASP A O 1
ATOM 1920 N N . SER A 1 251 ? -7.126 10.861 27.716 1.00 81.62 251 SER A N 1
ATOM 1921 C CA . SER A 1 251 ? -7.038 11.183 26.284 1.00 81.62 251 SER A CA 1
ATOM 1922 C C . SER A 1 251 ? -8.248 10.736 25.468 1.00 81.62 251 SER A C 1
ATOM 1924 O O . SER A 1 251 ? -8.420 11.191 24.329 1.00 81.62 251 SER A O 1
ATOM 1926 N N . VAL A 1 252 ? -9.036 9.791 25.987 1.00 88.69 252 VAL A N 1
ATOM 1927 C CA . VAL A 1 252 ? -10.259 9.292 25.353 1.00 88.69 252 VAL A CA 1
ATOM 1928 C C . VAL A 1 252 ? -11.322 9.046 26.416 1.00 88.69 252 VAL A C 1
ATOM 1930 O O . VAL A 1 252 ? -11.129 8.236 27.315 1.00 88.69 252 VAL A O 1
ATOM 1933 N N . THR A 1 253 ? -12.481 9.673 26.257 1.00 91.06 253 THR A N 1
ATOM 1934 C CA . THR A 1 253 ? -13.665 9.441 27.087 1.00 91.06 253 THR A CA 1
ATOM 1935 C C . THR A 1 253 ? -14.751 8.788 26.247 1.00 91.06 253 THR A C 1
ATOM 1937 O O . THR A 1 253 ? -15.012 9.211 25.119 1.00 91.06 253 THR A O 1
ATOM 1940 N N . ILE A 1 254 ? -15.396 7.763 26.796 1.00 92.81 254 ILE A N 1
ATOM 1941 C CA . ILE A 1 254 ? -16.520 7.066 26.171 1.00 92.81 254 ILE A CA 1
ATOM 1942 C C . ILE A 1 254 ? -17.726 7.253 27.083 1.00 92.81 254 ILE A C 1
ATOM 1944 O O . ILE A 1 254 ? -17.649 6.948 28.268 1.00 92.81 254 ILE A O 1
ATOM 1948 N N . VAL A 1 255 ? -18.816 7.776 26.534 1.00 94.00 255 VAL A N 1
ATOM 1949 C CA . VAL A 1 255 ? -20.059 8.043 27.260 1.00 94.00 255 VAL A CA 1
ATOM 1950 C C . VAL A 1 255 ? -21.202 7.348 26.540 1.00 94.00 255 VAL A C 1
ATOM 1952 O O . VAL A 1 255 ? -21.402 7.552 25.341 1.00 94.00 255 VAL A O 1
ATOM 1955 N N . ARG A 1 256 ? -21.966 6.536 27.268 1.00 93.31 256 ARG A N 1
ATOM 1956 C CA . ARG A 1 256 ? -23.190 5.907 26.773 1.00 93.31 256 ARG A CA 1
ATOM 1957 C C . ARG A 1 256 ? -24.416 6.717 27.186 1.00 93.31 256 ARG A C 1
ATOM 1959 O O . ARG A 1 256 ? -24.655 6.936 28.368 1.00 93.31 256 ARG A O 1
ATOM 1966 N N . GLU A 1 257 ? -25.253 7.054 26.212 1.00 91.94 257 GLU A N 1
ATOM 1967 C CA . GLU A 1 257 ? -26.547 7.704 26.418 1.00 91.94 257 GLU A CA 1
ATOM 1968 C C . GLU A 1 257 ? -27.642 6.958 25.653 1.00 91.94 257 GLU A C 1
ATOM 1970 O O . GLU A 1 257 ? -27.746 7.061 24.430 1.00 91.94 257 GLU A O 1
ATOM 1975 N N . LYS A 1 258 ? -28.496 6.220 26.372 1.00 88.25 258 LYS A N 1
ATOM 1976 C CA . LYS A 1 258 ? -29.585 5.408 25.796 1.00 88.25 258 LYS A CA 1
ATOM 1977 C C . LYS A 1 258 ? -29.083 4.467 24.695 1.00 88.25 258 LYS A C 1
ATOM 1979 O O . LYS A 1 258 ? -28.499 3.441 25.012 1.00 88.25 258 LYS A O 1
ATOM 1984 N N . SER A 1 259 ? -29.312 4.817 23.429 1.00 89.12 259 SER A N 1
ATOM 1985 C CA . SER A 1 259 ? -28.921 4.067 22.233 1.00 89.12 259 SER A CA 1
ATOM 1986 C C . SER A 1 259 ? -27.740 4.699 21.484 1.00 89.12 259 SER A C 1
ATOM 1988 O O . SER A 1 259 ? -27.503 4.378 20.321 1.00 89.12 259 SER A O 1
ATOM 1990 N N . LYS A 1 260 ? -27.008 5.624 22.113 1.00 92.19 260 LYS A N 1
ATOM 1991 C CA . LYS A 1 260 ? -25.870 6.333 21.523 1.00 92.19 260 LYS A CA 1
ATOM 1992 C C . LYS A 1 260 ? -24.614 6.142 22.362 1.00 92.19 260 LYS A C 1
ATOM 1994 O O . LYS A 1 260 ? -24.670 6.150 23.588 1.00 92.19 260 LYS A O 1
ATOM 1999 N N . ILE A 1 261 ? -23.476 6.013 21.687 1.00 95.00 261 ILE A N 1
ATOM 2000 C CA . ILE A 1 261 ? -22.151 6.071 22.311 1.00 95.00 261 ILE A CA 1
ATOM 2001 C C . ILE A 1 261 ? -21.419 7.292 21.765 1.00 95.00 261 ILE A C 1
ATOM 2003 O O . ILE A 1 261 ? -21.234 7.424 20.554 1.00 95.00 261 ILE A O 1
ATOM 2007 N N . THR A 1 262 ? -20.976 8.167 22.658 1.00 93.19 262 THR A N 1
ATOM 2008 C CA . THR A 1 262 ? -20.155 9.333 22.348 1.00 93.19 262 THR A CA 1
ATOM 2009 C C . THR A 1 262 ? -18.716 9.057 22.759 1.00 93.19 262 THR A C 1
ATOM 2011 O O . THR A 1 262 ? -18.441 8.732 23.907 1.00 93.19 262 THR A O 1
ATOM 2014 N N . VAL A 1 263 ? -17.790 9.184 21.812 1.00 92.12 263 VAL A N 1
ATOM 2015 C CA . VAL A 1 263 ? -16.348 9.048 22.028 1.00 92.12 263 VAL A CA 1
ATOM 2016 C C . VAL A 1 263 ? -15.706 10.410 21.820 1.00 92.12 263 VAL A C 1
ATOM 2018 O O . VAL A 1 263 ? -15.695 10.926 20.702 1.00 92.12 263 VAL A O 1
ATOM 2021 N N . THR A 1 264 ? -15.159 10.981 22.884 1.00 90.00 264 THR A N 1
ATOM 2022 C CA . THR A 1 264 ? -14.375 12.220 22.845 1.00 90.00 264 THR A CA 1
ATOM 2023 C C . THR A 1 264 ? -12.903 11.861 22.950 1.00 90.00 264 THR A C 1
ATOM 2025 O O . THR A 1 264 ? -12.535 11.052 23.793 1.00 90.00 264 THR A O 1
ATOM 2028 N N . SER A 1 265 ? -12.052 12.419 22.090 1.00 85.44 265 SER A N 1
ATOM 2029 C CA . SER A 1 265 ? -10.607 12.214 22.170 1.00 85.44 265 SER A CA 1
ATOM 2030 C C . SER A 1 265 ? -9.823 13.496 21.963 1.00 85.44 265 SER A C 1
ATOM 2032 O O . SER A 1 265 ? -10.022 14.199 20.976 1.00 85.44 265 SER A O 1
ATOM 2034 N N . ASP A 1 266 ? -8.833 13.714 22.819 1.00 77.00 266 ASP A N 1
ATOM 2035 C CA . ASP A 1 266 ? -7.893 14.836 22.739 1.00 77.00 266 ASP A CA 1
ATOM 2036 C C . ASP A 1 266 ? -6.715 14.564 21.783 1.00 77.00 266 ASP A C 1
ATOM 2038 O O . ASP A 1 266 ? -5.817 15.389 21.607 1.00 77.00 266 ASP A O 1
ATOM 2042 N N . SER A 1 267 ? -6.714 13.393 21.137 1.00 65.94 267 SER A N 1
ATOM 2043 C CA . SER A 1 267 ? -5.639 12.898 20.275 1.00 65.94 267 SER A CA 1
ATOM 2044 C C . SER A 1 267 ? -6.050 12.812 18.796 1.00 65.94 267 SER A C 1
ATOM 2046 O O . SER A 1 267 ? -7.186 13.093 18.415 1.00 65.94 267 SER A O 1
ATOM 2048 N N . ASN A 1 268 ? -5.109 12.409 17.930 1.00 65.06 268 ASN A N 1
ATOM 2049 C CA . ASN A 1 268 ? -5.339 12.165 16.500 1.00 65.06 268 ASN A CA 1
ATOM 2050 C C . ASN A 1 268 ? -6.232 10.917 16.298 1.00 65.06 268 ASN A C 1
ATOM 2052 O O . ASN A 1 268 ? -5.765 9.831 15.951 1.00 65.06 268 ASN A O 1
ATOM 2056 N N . PHE A 1 269 ? -7.531 11.080 16.538 1.00 71.56 269 PHE A N 1
ATOM 2057 C CA . PHE A 1 269 ? -8.546 10.034 16.500 1.00 71.56 269 PHE A CA 1
ATOM 2058 C C . PHE A 1 269 ? -9.404 10.161 15.234 1.00 71.56 269 PHE A C 1
ATOM 2060 O O . PHE A 1 269 ? -9.716 11.266 14.793 1.00 71.56 269 PHE A O 1
ATOM 2067 N N . SER A 1 270 ? -9.784 9.043 14.602 1.00 75.81 270 SER A N 1
ATOM 2068 C CA . SER A 1 270 ? -10.515 9.079 13.324 1.00 75.81 270 SER A CA 1
ATOM 2069 C C . SER A 1 270 ? -11.858 8.358 13.392 1.00 75.81 270 SER A C 1
ATOM 2071 O O . SER A 1 270 ? -11.953 7.234 13.883 1.00 75.81 270 SER A O 1
ATOM 2073 N N . LYS A 1 271 ? -12.887 8.942 12.763 1.00 78.44 271 LYS A N 1
ATOM 2074 C CA . LYS A 1 271 ? -14.210 8.310 12.581 1.00 78.44 271 LYS A CA 1
ATOM 2075 C C . LYS A 1 271 ? -14.117 6.918 11.942 1.00 78.44 271 LYS A C 1
ATOM 2077 O O . LYS A 1 271 ? -14.930 6.036 12.211 1.00 78.44 271 LYS A O 1
ATOM 2082 N N . ARG A 1 272 ? -13.122 6.706 11.073 1.00 74.50 272 ARG A N 1
ATOM 2083 C CA . ARG A 1 272 ? -12.916 5.427 10.384 1.00 74.50 272 ARG A CA 1
ATOM 2084 C C . ARG A 1 272 ? -12.446 4.322 11.331 1.00 74.50 272 ARG A C 1
ATOM 2086 O O . ARG A 1 272 ? -12.848 3.180 11.135 1.00 74.50 272 ARG A O 1
ATOM 2093 N N . TYR A 1 273 ? -11.647 4.658 12.343 1.00 82.06 273 TYR A N 1
ATOM 2094 C CA . TYR A 1 273 ? -11.221 3.704 13.364 1.00 82.06 273 TYR A CA 1
ATOM 2095 C C . TYR A 1 273 ? -12.419 3.180 14.168 1.00 82.06 273 TYR A C 1
ATOM 2097 O O . TYR A 1 273 ? -12.598 1.966 14.254 1.00 82.06 273 TYR A O 1
ATOM 2105 N N . LEU A 1 274 ? -13.316 4.069 14.617 1.00 86.31 274 LEU A N 1
ATOM 2106 C CA . LEU A 1 274 ? -14.572 3.663 15.265 1.00 86.31 274 LEU A CA 1
ATOM 2107 C C . LEU A 1 274 ? -15.422 2.786 14.351 1.00 86.31 274 LEU A C 1
ATOM 2109 O O . LEU A 1 274 ? -15.849 1.713 14.755 1.00 86.31 274 LEU A O 1
ATOM 2113 N N . LYS A 1 275 ? -15.590 3.179 13.082 1.00 82.19 275 LYS A N 1
ATOM 2114 C CA . LYS A 1 275 ? -16.343 2.374 12.110 1.00 82.19 275 LYS A CA 1
ATOM 2115 C C . LYS A 1 275 ? -15.766 0.963 11.946 1.00 82.19 275 LYS A C 1
ATOM 2117 O O . LYS A 1 275 ? -16.530 0.019 11.759 1.00 82.19 275 LYS A O 1
ATOM 2122 N N . TYR A 1 276 ? -14.442 0.809 11.980 1.00 82.25 276 TYR A N 1
ATOM 2123 C CA . TYR A 1 276 ? -13.803 -0.506 11.949 1.00 82.25 276 TYR A CA 1
ATOM 2124 C C . TYR A 1 276 ? -14.098 -1.311 13.217 1.00 82.25 276 TYR A C 1
ATOM 2126 O O . TYR A 1 276 ? -14.530 -2.455 13.102 1.00 82.25 276 TYR A O 1
ATOM 2134 N N . LEU A 1 277 ? -13.925 -0.721 14.404 1.00 86.00 277 LEU A N 1
ATOM 2135 C CA . LEU A 1 277 ? -14.193 -1.402 15.673 1.00 86.00 277 LEU A CA 1
ATOM 2136 C C . LEU A 1 277 ? -15.659 -1.835 15.787 1.00 86.00 277 LEU A C 1
ATOM 2138 O O . LEU A 1 277 ? -15.916 -2.993 16.101 1.00 86.00 277 LEU A O 1
ATOM 2142 N N . THR A 1 278 ? -16.613 -0.971 15.432 1.00 87.81 278 THR A N 1
ATOM 2143 C CA . THR A 1 278 ? -18.043 -1.321 15.426 1.00 87.81 278 THR A CA 1
ATOM 2144 C C . THR A 1 278 ? -18.339 -2.465 14.455 1.00 87.81 278 THR A C 1
ATOM 2146 O O . THR A 1 278 ? -19.053 -3.400 14.800 1.00 87.81 278 THR A O 1
ATOM 2149 N N . LYS A 1 279 ? -17.747 -2.456 13.250 1.00 84.31 279 LYS A N 1
ATOM 2150 C CA . LYS A 1 279 ? -17.877 -3.583 12.310 1.00 84.31 279 LYS A CA 1
ATOM 2151 C C . LYS A 1 279 ? -17.261 -4.872 12.847 1.00 84.31 279 LYS A C 1
ATOM 2153 O O . LYS A 1 279 ? -17.779 -5.940 12.563 1.00 84.31 279 LYS A O 1
ATOM 2158 N N . LYS A 1 280 ? -16.139 -4.783 13.562 1.00 83.00 280 LYS A N 1
ATOM 2159 C CA . LYS A 1 280 ? -15.456 -5.936 14.160 1.00 83.00 280 LYS A CA 1
ATOM 2160 C C . LYS A 1 280 ? -16.274 -6.538 15.300 1.00 83.00 280 LYS A C 1
ATOM 2162 O O . LYS A 1 280 ? -16.326 -7.754 15.409 1.00 83.00 280 LYS A O 1
ATOM 2167 N N . TYR A 1 281 ? -16.931 -5.698 16.097 1.00 86.44 281 TYR A N 1
ATOM 2168 C CA . TYR A 1 281 ? -17.871 -6.125 17.130 1.00 86.44 281 TYR A CA 1
ATOM 2169 C C . TYR A 1 281 ? -19.061 -6.893 16.537 1.00 86.44 281 TYR A C 1
ATOM 2171 O O . TYR A 1 281 ? -19.361 -7.984 16.996 1.00 86.44 281 TYR A O 1
ATOM 2179 N N . LEU A 1 282 ? -19.664 -6.368 15.464 1.00 82.69 282 LEU A N 1
ATOM 2180 C CA . LEU A 1 282 ? -20.820 -6.970 14.780 1.00 82.69 282 LEU A CA 1
ATOM 2181 C C . LEU A 1 282 ? -20.520 -8.255 13.988 1.00 82.69 282 LEU A C 1
ATOM 2183 O O . LEU A 1 282 ? -21.432 -8.846 13.426 1.00 82.69 282 LEU A O 1
ATOM 2187 N N . LYS A 1 283 ? -19.248 -8.643 13.865 1.00 78.62 283 LYS A N 1
ATOM 2188 C CA . LYS A 1 283 ? -18.819 -9.883 13.197 1.00 78.62 283 LYS A CA 1
ATOM 2189 C C . LYS A 1 283 ? -18.538 -11.026 14.182 1.00 78.62 283 LYS A C 1
ATOM 2191 O O . LYS A 1 283 ? -18.025 -12.054 13.746 1.00 78.62 283 LYS A O 1
ATOM 2196 N N . LYS A 1 284 ? -18.767 -10.805 15.479 1.00 57.44 284 LYS A N 1
ATOM 2197 C CA . LYS A 1 284 ? -18.838 -11.879 16.475 1.00 57.44 284 LYS A CA 1
ATOM 2198 C C . LYS A 1 284 ? -20.110 -12.685 16.258 1.00 57.44 284 LYS A C 1
ATOM 2200 O O . LYS A 1 284 ? -20.028 -13.906 16.481 1.00 57.44 284 LYS A O 1
#

Radius of gyration: 22.82 Å; chains: 1; bounding box: 58×50×59 Å

InterPro domains:
  IPR000169 Cysteine peptidase, cysteine active site [PS00139] (73-84)
  IPR000668 Peptidase C1A, papain C-terminal [PF00112] (55-119)
  IPR000668 Pe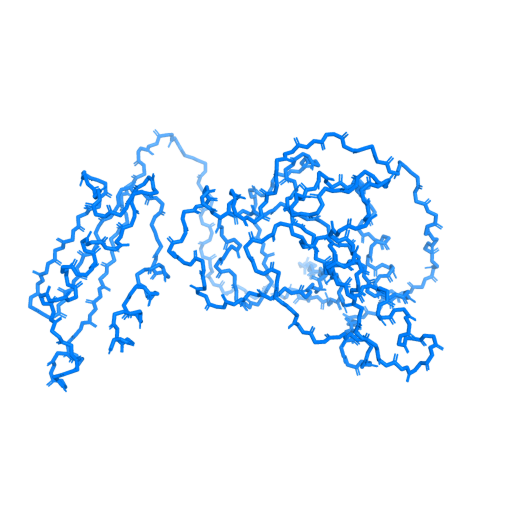ptidase C1A, papain C-terminal [PF00112] (127-183)
  IPR000668 Peptidase C1A, papain C-terminal [SM00645] (55-204)
  IPR002671 Large ribosomal subunit protein eL22 [PF01776] (209-284)
  IPR002671 Large ribosomal subunit protein eL22 [PTHR10064] (192-284)
  IPR038526 Large ribosomal subunit protein eL22 superfamily [G3DSA:3.30.1360.210] (200-284)
  IPR038765 Papain-like cysteine peptidase superfamily [SSF54001] (19-183)
  IPR039417 Papain-like cysteine endopeptidase [cd02248] (56-183)

pLDDT: mean 70.88, std 17.5, range [26.78, 95.0]

Sequence (284 aa):
MLEDIEILEVSAEIATLLTGFADWTFEEFRRHRHGAAQNCFTTLKGNHKIIDANLPDEKEWRKEGIVSEVKYQGRCGSCWTFSTTGALESAYAQAFRKNISLSEQQLVDCAGAFNNFGCCVLGPVNISLGAEDELKHAIAFARPVSVAFKVVNGFKLYKSGVYTNTTCGSTPMDVIHVVLAIGTVRTRFTNKRRGISHTSAAGAKGKKKGATFTIDCAKPVEDKIMDIASLENFLQERIKVGGKYGALGDSVTIVREKSKITVTSDSNFSKRYLKYLTKKYLKK

Foldseek 3Di:
DDDWDKDKDFDFDDPLPAQPCLLPDVVSVCVQAFADEDDDDAPPDDPQDFDPDDFDQKFFCVVVVLFDDDDDPPSFNLLVLVQVQRQVQSVCCVVPVDGDGDDSVCCLVPVVVVVDNRRHFYFDHDDPDVCVVVVSRCLRPPFKDKDWFADDPVNSNDDDDDDDDPPGDPDSSRTGHITIGRMMHIDTDDPDPPDPDPPPDPDDDDQDAWDKDKDAQPVCVVVVLDDPVVLQVLCCQRHDDPRDGNPCDPQWDWDDDDRMIMIIGSDPDDPSSSVSSVVVVSVD

Organism: Vicia faba (NCBI:txid3906)

Secondary structure (DSSP, 8-state):
-PPPEEEEEEEEE----TTTTTTS-HHHHHHHHSPPP--PPP---------S-PPPSEEEGGGGT-SPP----TTS--HHHHHHHHHHHHHHHHHHS------HHHHHHHGGGGT-BTTBPPPPPPPPTTTHHHHHHHHHHT--EEEEEPPPTTGGG--SS----TT---SGGG--EEEEEEEEEEEEE----------------PPPPPEEEEEE-HHHHHTTS--HHHHHHHHHHH-EETTEES--GGGEEEEEETTEEEEEESSS--HHHHHHHHHHHTT-